Protein AF-A0A452J123-F1 (afdb_monomer)

InterPro domains:
  IPR011990 Tetratricopeptide-like helical domain superfamily [G3DSA:1.25.40.10] (4-171)
  IPR011990 Tetratricopeptide-like helical domain superfamily [SSF48452] (8-162)
  IPR019458 Telomerase activating protein Est1-like, N-terminal [PF10374] (55-161)
  IPR045153 Est1/Ebs1-like [PTHR15696] (7-161)

Secondary structure (DSSP, 8-state):
-HHHHHHHHHHHHHHHHHHH-TTS-HHHHHHHHHHHHHHHHHHHHH-HHHHHHTTHHHHIIIIIIIHHHHHHHHHHH-TT-TTHHHHHHHHHHHHHHHHHHHHHHHHHHHHHTT---TT---GGGT-----------------HHHHHHHHHHHHHHHHHHHHHHHHHHTTS-------S--------

pLDDT: mean 70.29, std 19.29, range [23.3, 90.5]

Mean predicted aligned error: 13.17 Å

Solvent-accessible surface area (backbone atoms only — not comparable to full-atom values): 11176 Å² total; per-residue (Å²): 111,69,71,59,53,54,51,48,52,57,51,43,56,52,37,53,49,53,63,68,42,88,84,58,52,74,66,56,37,49,53,36,39,52,54,43,50,54,53,46,51,50,37,48,65,38,33,38,63,63,24,56,76,66,40,42,70,56,49,46,44,46,70,66,40,49,53,55,51,53,50,33,51,54,47,41,68,36,85,85,42,90,56,23,69,58,38,44,51,52,42,50,54,50,42,52,52,49,44,53,48,44,52,51,50,48,53,48,45,31,62,75,70,66,53,90,53,97,84,62,79,53,68,89,77,66,80,66,79,85,79,89,75,82,79,87,63,90,59,52,85,61,55,71,66,58,54,51,47,55,49,50,53,42,51,52,52,46,48,57,42,50,55,50,51,49,62,65,56,67,73,77,69,89,81,82,84,92,82,83,79,93,74,89,71,84,82,124

Foldseek 3Di:
DVVVVVVLVVLLVVLLVVLVDPPDDPVRNVVSLVVNLVSLLCCCLQEVPVSVVVVSLVCNCVRNAVVLLVVLVVLLPPPPRPCNVVSLVVSLVSLVVLLVSLVVSLVSLCVSQVPDDVPDPDPVNVPDDDDDDDPPDPRDRDDPVSSVVSNVSSVVVNVVSVVVNCVSVVVPDPDDDDDDDDDPDPDD

Sequence (188 aa):
NIFVLSSSCRQAEVLKADMTDSKLGPAEVWTSRQALQDLYQKMLVTDLEYALDKKVEQDLWNHAFKNQITTLQGQAKNRANPNRSEVQANLSLFLEAASGFYTQLLQELCTVFNVDLPCRVKSSQLGIISNKQMHTSAIVKPQSSSCSYICQHCLVHLGDIGECLEQGQMRLIHGGSPSHSYKFEVVL

Organism: NCBI:txid38772

Nearest PDB structures (foldseek):
  1ya0-assembly2_B  TM=9.823E-01  e=2.552E-14  Homo sapiens
  1ya0-assembly1_A  TM=9.694E-01  e=3.078E-13  Homo sapiens
  4um2-assembly1_A  TM=7.662E-01  e=1.150E-06  Homo sapiens

Radius of gyration: 19.13 Å; Cα contacts (8 Å, |Δi|>4): 121; chains: 1; bounding box: 61×33×45 Å

Structure (mmCIF, N/CA/C/O backbone):
data_AF-A0A452J123-F1
#
_entry.id   AF-A0A452J123-F1
#
loop_
_atom_site.group_PDB
_atom_site.id
_atom_site.type_symbol
_atom_site.label_atom_id
_atom_site.label_alt_id
_atom_site.label_comp_id
_atom_site.label_asym_id
_atom_site.label_entity_id
_atom_site.label_seq_id
_atom_site.pdbx_PDB_ins_code
_atom_site.Cartn_x
_atom_site.Cartn_y
_atom_site.Cartn_z
_atom_site.occupancy
_atom_site.B_iso_or_equiv
_atom_site.auth_seq_id
_atom_site.auth_comp_id
_atom_site.auth_asym_id
_atom_site.auth_atom_id
_atom_site.pdbx_PDB_model_num
ATOM 1 N N . ASN A 1 1 ? -23.275 3.914 8.429 1.00 55.16 1 ASN A N 1
ATOM 2 C CA . ASN A 1 1 ? -21.897 3.731 7.923 1.00 55.16 1 ASN A CA 1
ATOM 3 C C . ASN A 1 1 ? -21.732 2.522 6.995 1.00 55.16 1 ASN A C 1
ATOM 5 O O . ASN A 1 1 ? -21.090 2.671 5.968 1.00 55.16 1 ASN A O 1
ATOM 9 N N . ILE A 1 2 ? -22.381 1.377 7.254 1.00 55.00 2 ILE A N 1
ATOM 10 C CA . ILE A 1 2 ? -22.297 0.157 6.411 1.00 55.00 2 ILE A CA 1
ATOM 11 C C . ILE A 1 2 ? -22.616 0.389 4.917 1.00 55.00 2 ILE A C 1
ATOM 13 O O . ILE A 1 2 ? -21.903 -0.116 4.057 1.00 55.00 2 ILE A O 1
ATOM 17 N N . PHE A 1 3 ? -23.632 1.195 4.579 1.00 58.28 3 PHE A N 1
ATOM 18 C CA . PHE A 1 3 ? -23.964 1.508 3.175 1.00 58.28 3 PHE A CA 1
ATOM 19 C C . PHE A 1 3 ? -22.857 2.278 2.434 1.00 58.28 3 PHE A C 1
ATOM 21 O O . PHE A 1 3 ? -22.646 2.060 1.240 1.00 58.28 3 PHE A O 1
ATOM 28 N N . VAL A 1 4 ? -22.127 3.152 3.136 1.00 64.12 4 VAL A N 1
ATOM 29 C CA . VAL A 1 4 ? -20.998 3.903 2.563 1.00 64.12 4 VAL A CA 1
ATOM 30 C C . VAL A 1 4 ? -19.816 2.961 2.337 1.00 64.12 4 VAL A C 1
ATOM 32 O O . VAL A 1 4 ? -19.265 2.943 1.245 1.00 64.12 4 VAL A O 1
ATOM 35 N N . LEU A 1 5 ? -19.500 2.105 3.313 1.00 64.19 5 LEU A N 1
ATOM 36 C CA . LEU A 1 5 ? -18.415 1.121 3.210 1.00 64.19 5 LEU A CA 1
ATOM 37 C C . LEU A 1 5 ? -18.674 0.057 2.133 1.00 64.19 5 LEU A C 1
ATOM 39 O O . LEU A 1 5 ? -17.765 -0.299 1.390 1.00 64.19 5 LEU A O 1
ATOM 43 N N . SER A 1 6 ? -19.918 -0.409 1.993 1.00 66.25 6 SER A N 1
ATOM 44 C CA . SER A 1 6 ? -20.314 -1.335 0.924 1.00 66.25 6 SER A CA 1
ATOM 45 C C . SER A 1 6 ? -20.178 -0.697 -0.465 1.00 66.25 6 SER A C 1
ATOM 47 O O . SER A 1 6 ? -19.690 -1.337 -1.400 1.00 66.25 6 SER A O 1
ATOM 49 N N . SER A 1 7 ? -20.529 0.587 -0.590 1.00 70.81 7 SER A N 1
ATOM 50 C CA . SER A 1 7 ? -20.327 1.352 -1.825 1.00 70.81 7 SER A CA 1
ATOM 51 C C . SER A 1 7 ? -18.837 1.546 -2.131 1.00 70.81 7 SER A C 1
ATOM 53 O O . SER A 1 7 ? -18.434 1.384 -3.281 1.00 70.81 7 SER A O 1
ATOM 55 N N . SER A 1 8 ? -18.013 1.808 -1.110 1.00 69.88 8 SER A N 1
ATOM 56 C CA . SER A 1 8 ? -16.553 1.892 -1.234 1.00 69.88 8 SER A CA 1
ATOM 57 C C . SER A 1 8 ? -15.926 0.566 -1.669 1.00 69.88 8 SER A C 1
ATOM 59 O O . SER A 1 8 ? -15.121 0.566 -2.589 1.00 69.88 8 SER A O 1
ATOM 61 N N . CYS A 1 9 ? -16.331 -0.580 -1.106 1.00 66.88 9 CYS A N 1
ATOM 62 C CA . CYS A 1 9 ? -15.861 -1.886 -1.590 1.00 66.88 9 CYS A CA 1
ATOM 63 C C . CYS A 1 9 ? -16.157 -2.068 -3.081 1.00 66.88 9 CYS A C 1
ATOM 65 O O . CYS A 1 9 ? -15.289 -2.475 -3.843 1.00 66.88 9 CYS A O 1
ATOM 67 N N . ARG A 1 10 ? -17.373 -1.722 -3.517 1.00 73.56 10 ARG A N 1
ATOM 68 C CA . ARG A 1 10 ? -17.764 -1.853 -4.923 1.00 73.56 10 ARG A CA 1
ATOM 69 C C . ARG A 1 10 ? -16.976 -0.911 -5.840 1.00 73.56 10 ARG A C 1
ATOM 71 O O . ARG A 1 10 ? -16.651 -1.304 -6.953 1.00 73.56 10 ARG A O 1
ATOM 78 N N . GLN A 1 11 ? -16.648 0.298 -5.383 1.00 74.38 11 GLN A N 1
ATOM 79 C CA . GLN A 1 11 ? -15.758 1.210 -6.112 1.00 74.38 11 GLN A CA 1
ATOM 80 C C . GLN A 1 11 ? -14.321 0.675 -6.184 1.00 74.38 11 GLN A C 1
ATOM 82 O O . GLN A 1 11 ? -13.703 0.761 -7.240 1.00 74.38 11 GLN A O 1
ATOM 87 N N . ALA A 1 12 ? -13.812 0.073 -5.105 1.00 72.50 12 ALA A N 1
ATOM 88 C CA . ALA A 1 12 ? -12.484 -0.534 -5.090 1.00 72.50 12 ALA A CA 1
ATOM 89 C C . ALA A 1 12 ? -12.363 -1.671 -6.116 1.00 72.50 12 ALA A C 1
ATOM 91 O O . ALA A 1 12 ? -11.370 -1.741 -6.832 1.00 72.50 12 ALA A O 1
ATOM 92 N N . GLU A 1 13 ? -13.390 -2.516 -6.244 1.00 76.38 13 GLU A N 1
ATOM 93 C CA . GLU A 1 13 ? -13.411 -3.599 -7.238 1.00 76.38 13 GLU A CA 1
ATOM 94 C C . GLU A 1 13 ? -13.374 -3.075 -8.682 1.00 76.38 13 GLU A C 1
ATOM 96 O O . GLU A 1 13 ? -12.674 -3.639 -9.521 1.00 76.38 13 GLU A O 1
ATOM 101 N N . VAL A 1 14 ? -14.068 -1.967 -8.969 1.00 78.88 14 VAL A N 1
ATOM 102 C CA . VAL A 1 14 ? -14.010 -1.309 -10.287 1.00 78.88 14 VAL A CA 1
ATOM 103 C C . VAL A 1 14 ? -12.603 -0.773 -10.557 1.00 78.88 14 VAL A C 1
ATOM 105 O O . VAL A 1 14 ? -12.016 -1.092 -11.585 1.00 78.88 14 VAL A O 1
ATOM 108 N N . LEU A 1 15 ? -12.015 -0.054 -9.597 1.00 73.31 15 LEU A N 1
ATOM 109 C CA . LEU A 1 15 ? -10.666 0.508 -9.734 1.00 73.31 15 LEU A CA 1
ATOM 110 C C . LEU A 1 15 ? -9.585 -0.575 -9.893 1.00 73.31 15 LEU A C 1
ATOM 112 O O . LEU A 1 15 ? -8.605 -0.374 -10.612 1.00 73.31 15 LEU A O 1
ATOM 116 N N . LYS A 1 16 ? -9.745 -1.737 -9.246 1.00 76.00 16 LYS A N 1
ATOM 117 C CA . LYS A 1 16 ? -8.868 -2.898 -9.466 1.00 76.00 16 LYS A CA 1
ATOM 118 C C . LYS A 1 16 ? -8.970 -3.422 -10.895 1.00 76.00 16 LYS A C 1
ATOM 120 O O . LYS A 1 16 ? -7.936 -3.728 -11.486 1.00 76.00 16 LYS A O 1
ATOM 125 N N . ALA A 1 17 ? -10.190 -3.545 -11.421 1.00 73.38 17 ALA A N 1
ATOM 126 C CA . ALA A 1 17 ? -10.421 -4.023 -12.779 1.00 73.38 17 ALA A CA 1
ATOM 127 C C . ALA A 1 17 ? -9.784 -3.075 -13.806 1.00 73.38 17 ALA A C 1
ATOM 129 O O . ALA A 1 17 ? -9.053 -3.540 -14.681 1.00 73.38 17 ALA A O 1
ATOM 130 N N . ASP A 1 18 ? -9.946 -1.764 -13.616 1.00 73.88 18 ASP A N 1
ATOM 131 C CA . ASP A 1 18 ? -9.338 -0.727 -14.455 1.00 73.88 18 ASP A CA 1
ATOM 132 C C . ASP A 1 18 ? -7.802 -0.846 -14.483 1.00 73.88 18 ASP A C 1
ATOM 134 O O . ASP A 1 18 ? -7.189 -0.804 -15.544 1.00 73.88 18 ASP A O 1
ATOM 138 N N . MET A 1 19 ? -7.148 -1.120 -13.348 1.00 67.31 19 MET A N 1
ATOM 139 C CA . MET A 1 19 ? -5.686 -1.319 -13.311 1.00 67.31 19 MET A CA 1
ATOM 140 C C . 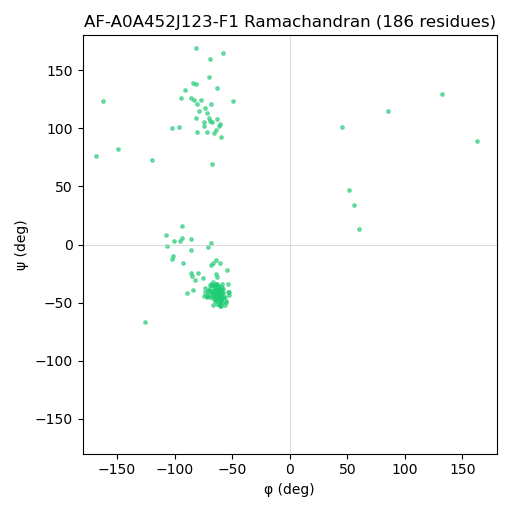MET A 1 19 ? -5.184 -2.571 -14.041 1.00 67.31 19 MET A C 1
ATOM 142 O O . MET A 1 19 ? -3.979 -2.689 -14.279 1.00 67.31 19 MET A O 1
ATOM 146 N N . THR A 1 20 ? -6.070 -3.515 -14.349 1.00 66.06 20 THR A N 1
ATOM 147 C CA . THR A 1 20 ? -5.754 -4.713 -15.142 1.00 66.06 20 THR A CA 1
ATOM 148 C C . THR A 1 20 ? -6.214 -4.602 -16.593 1.00 66.06 20 THR A C 1
ATOM 150 O O . THR A 1 20 ? -5.835 -5.439 -17.416 1.00 66.06 20 THR A O 1
ATOM 153 N N . ASP A 1 21 ? -7.000 -3.576 -16.924 1.00 69.88 21 ASP A N 1
ATOM 154 C CA . ASP A 1 21 ? -7.507 -3.373 -18.271 1.00 69.88 21 ASP A CA 1
ATOM 155 C C . ASP A 1 21 ? -6.383 -2.870 -19.184 1.00 69.88 21 ASP A C 1
ATOM 157 O O . ASP A 1 21 ? -5.799 -1.803 -19.001 1.00 69.88 21 ASP A O 1
ATOM 161 N N . SER A 1 22 ? -6.059 -3.676 -20.194 1.00 60.38 22 SER A N 1
ATOM 162 C CA . SER A 1 22 ? -4.947 -3.404 -21.108 1.00 60.38 22 SER A CA 1
ATOM 163 C C . SER A 1 22 ? -5.212 -2.230 -22.063 1.00 60.38 22 SER A C 1
ATOM 165 O O . SER A 1 22 ? -4.345 -1.922 -22.880 1.00 60.38 22 SER A O 1
ATOM 167 N N . LYS A 1 23 ? -6.400 -1.603 -22.014 1.00 65.12 23 LYS A N 1
ATOM 168 C CA . LYS A 1 23 ? -6.765 -0.452 -22.853 1.00 65.12 23 LYS A CA 1
ATOM 169 C C . LYS A 1 23 ? -6.465 0.891 -22.190 1.00 65.12 23 LYS A C 1
ATOM 171 O O . LYS A 1 23 ? -6.462 1.891 -22.904 1.00 65.12 23 LYS A O 1
ATOM 176 N N . LEU A 1 24 ? -6.227 0.929 -20.877 1.00 64.81 24 LEU A N 1
ATOM 177 C CA . LEU A 1 24 ? -5.933 2.171 -20.163 1.00 64.81 24 LEU A CA 1
ATOM 178 C C . LEU A 1 24 ? -4.463 2.569 -20.304 1.00 64.81 24 LEU A C 1
ATOM 180 O O . LEU A 1 24 ? -3.550 1.744 -20.212 1.00 64.81 24 LEU A O 1
ATOM 184 N N . GLY A 1 25 ? -4.229 3.863 -20.519 1.00 72.81 25 GLY A N 1
ATOM 185 C CA . GLY A 1 25 ? -2.885 4.417 -20.600 1.00 72.81 25 GLY A CA 1
ATOM 186 C C . GLY A 1 25 ? -2.164 4.403 -19.241 1.00 72.81 25 GLY A C 1
ATOM 187 O O . GLY A 1 25 ? -2.810 4.397 -18.190 1.00 72.81 25 GLY A O 1
ATOM 188 N N . PRO A 1 26 ? -0.819 4.486 -19.215 1.00 70.81 26 PRO A N 1
ATOM 189 C CA . PRO A 1 26 ? -0.037 4.497 -17.971 1.00 70.81 26 PRO A CA 1
ATOM 190 C C . PRO A 1 26 ? -0.472 5.574 -16.962 1.00 70.81 26 PRO A C 1
ATOM 192 O O . PRO A 1 26 ? -0.440 5.343 -15.754 1.00 70.81 26 PRO A O 1
ATOM 195 N N . ALA A 1 27 ? -0.915 6.737 -17.453 1.00 73.44 27 ALA A N 1
ATOM 196 C CA . ALA A 1 27 ? -1.418 7.828 -16.622 1.00 73.44 27 ALA A CA 1
ATOM 197 C C . ALA A 1 27 ? -2.774 7.501 -15.971 1.00 73.44 27 ALA A C 1
ATOM 199 O O . ALA A 1 27 ? -2.974 7.786 -14.795 1.00 73.44 27 ALA A O 1
ATOM 200 N N . GLU A 1 28 ? -3.685 6.853 -16.698 1.00 77.31 28 GLU A N 1
ATOM 201 C CA . GLU A 1 28 ? -5.007 6.465 -16.184 1.00 77.31 28 GLU A CA 1
ATOM 202 C C . GLU A 1 28 ? -4.889 5.347 -15.142 1.00 77.31 28 GLU A C 1
ATOM 204 O O . GLU A 1 28 ? -5.557 5.377 -14.105 1.00 77.31 28 GLU A O 1
ATOM 209 N N . VAL A 1 29 ? -3.967 4.404 -15.364 1.00 78.44 29 VAL A N 1
ATOM 210 C CA . VAL A 1 29 ? -3.618 3.362 -14.388 1.00 78.44 29 VAL A CA 1
ATOM 211 C C . VAL A 1 29 ? -3.022 3.980 -13.119 1.00 78.44 29 VAL A C 1
ATOM 213 O O . VAL A 1 29 ? -3.341 3.537 -12.014 1.00 78.44 29 VAL A O 1
ATOM 216 N N . TRP A 1 30 ? -2.186 5.016 -13.250 1.00 78.06 30 TRP A N 1
ATOM 217 C CA . TRP A 1 30 ? -1.641 5.757 -12.108 1.00 78.06 30 TRP A CA 1
ATOM 218 C C . TRP A 1 30 ? -2.730 6.495 -11.321 1.00 78.06 30 TRP A C 1
ATOM 220 O O . TRP A 1 30 ? -2.801 6.366 -10.100 1.00 78.06 30 TRP A O 1
ATOM 230 N N . THR A 1 31 ? -3.627 7.213 -12.001 1.00 82.06 31 THR A N 1
ATOM 231 C CA . THR A 1 31 ? -4.747 7.909 -11.351 1.00 82.06 31 THR A CA 1
ATOM 232 C C . THR A 1 31 ? -5.682 6.934 -10.641 1.00 82.06 31 THR A C 1
ATOM 234 O O . THR A 1 31 ? -6.049 7.163 -9.489 1.00 82.06 31 THR A O 1
ATOM 237 N N . SER A 1 32 ? -6.016 5.812 -11.283 1.00 80.81 32 SER A N 1
ATOM 238 C CA . SER A 1 32 ? -6.848 4.765 -10.680 1.00 80.81 32 SER A CA 1
ATOM 239 C C . SER A 1 32 ? -6.176 4.166 -9.445 1.00 80.81 32 SER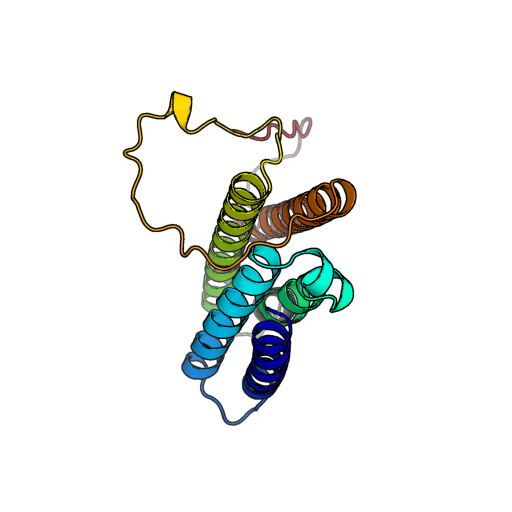 A C 1
ATOM 241 O O . SER A 1 32 ? -6.834 3.896 -8.440 1.00 80.81 32 SER A O 1
ATOM 243 N N . ARG A 1 33 ? -4.846 3.999 -9.485 1.00 83.94 33 ARG A N 1
ATOM 244 C CA . ARG A 1 33 ? -4.042 3.534 -8.347 1.00 83.94 33 ARG A CA 1
ATOM 245 C C . ARG A 1 33 ? -4.095 4.492 -7.173 1.00 83.94 33 ARG A C 1
ATOM 247 O O . ARG A 1 33 ? -4.318 4.032 -6.056 1.00 83.94 33 ARG A O 1
ATOM 254 N N . GLN A 1 34 ? -3.945 5.788 -7.424 1.00 84.25 34 GLN A N 1
ATOM 255 C CA . GLN A 1 34 ? -4.053 6.796 -6.375 1.00 84.25 34 GLN A CA 1
ATOM 256 C C . GLN A 1 34 ? -5.452 6.783 -5.744 1.00 84.25 34 GLN A C 1
ATOM 258 O O . GLN A 1 34 ? -5.579 6.715 -4.525 1.00 84.25 34 GLN A O 1
ATOM 263 N N . ALA A 1 35 ? -6.501 6.721 -6.569 1.00 85.50 35 ALA A N 1
ATOM 264 C CA . ALA A 1 35 ? -7.877 6.638 -6.085 1.00 85.50 35 ALA A CA 1
ATOM 265 C C . ALA A 1 35 ? -8.132 5.377 -5.236 1.00 85.50 35 ALA A C 1
ATOM 267 O O . ALA A 1 35 ? -8.839 5.445 -4.230 1.00 85.50 35 ALA A O 1
ATOM 268 N N . LEU A 1 36 ? -7.541 4.232 -5.605 1.00 86.62 36 LEU A N 1
ATOM 269 C CA . LEU A 1 36 ? -7.644 2.998 -4.821 1.00 86.62 36 LEU A CA 1
ATOM 270 C C . LEU A 1 36 ? -6.933 3.126 -3.465 1.00 86.62 36 LEU A C 1
ATOM 272 O O . LEU A 1 36 ? -7.482 2.690 -2.453 1.00 86.62 36 LEU A O 1
ATOM 276 N N . GLN A 1 37 ? -5.740 3.728 -3.440 1.00 87.88 37 GLN A N 1
ATOM 277 C CA . GLN A 1 37 ? -4.993 3.985 -2.204 1.00 87.88 37 GLN A CA 1
ATOM 278 C C . GLN A 1 37 ? -5.802 4.864 -1.244 1.00 87.88 37 GLN A C 1
ATOM 280 O O . GLN A 1 37 ? -6.007 4.470 -0.095 1.00 87.88 37 GLN A O 1
ATOM 285 N N . ASP A 1 38 ? -6.336 5.986 -1.732 1.00 87.12 38 ASP A N 1
ATOM 286 C CA . ASP A 1 38 ? -7.130 6.925 -0.932 1.00 87.12 38 ASP A CA 1
ATOM 287 C C . ASP A 1 38 ? -8.402 6.260 -0.377 1.00 87.12 38 ASP A C 1
ATOM 289 O O . ASP A 1 38 ? -8.780 6.447 0.785 1.00 87.12 38 ASP A O 1
ATOM 293 N N . LEU A 1 39 ? -9.068 5.441 -1.199 1.00 87.31 39 LEU A N 1
ATOM 294 C CA . LEU A 1 39 ? -10.281 4.727 -0.813 1.00 87.31 39 LEU A CA 1
ATOM 295 C C . LEU A 1 39 ? -10.009 3.694 0.287 1.00 87.31 39 LEU A C 1
ATOM 297 O O . LEU A 1 39 ? -10.759 3.621 1.264 1.00 87.31 39 LEU A O 1
ATOM 301 N N . TYR A 1 40 ? -8.930 2.924 0.155 1.00 88.25 40 TYR A N 1
ATOM 302 C CA . TYR A 1 40 ? -8.529 1.927 1.145 1.00 88.25 40 TYR A CA 1
ATOM 303 C C . TYR A 1 40 ? -8.004 2.536 2.436 1.00 88.25 40 TYR A C 1
ATOM 305 O O . TYR A 1 40 ? -8.394 2.078 3.511 1.00 88.25 40 TYR A O 1
ATOM 313 N N . GLN A 1 41 ? -7.219 3.609 2.357 1.00 87.56 41 GLN A N 1
ATOM 314 C CA . GLN A 1 41 ? -6.833 4.397 3.526 1.00 87.56 41 GLN A CA 1
ATOM 315 C C . GLN A 1 41 ? -8.073 4.875 4.282 1.00 87.56 41 GLN A C 1
ATOM 317 O O . GLN A 1 41 ? -8.209 4.630 5.482 1.00 87.56 41 GLN A O 1
ATOM 322 N N . LYS A 1 42 ? -9.039 5.470 3.574 1.00 86.56 42 LYS A N 1
ATOM 323 C CA . LYS A 1 42 ? -10.284 5.936 4.187 1.00 86.56 42 LYS A CA 1
ATOM 324 C C . LYS A 1 42 ? -11.050 4.806 4.872 1.00 86.56 42 LYS A C 1
ATOM 326 O O . LYS A 1 42 ? -11.583 5.017 5.960 1.00 86.56 42 LYS A O 1
ATOM 331 N N . MET A 1 43 ? -11.112 3.619 4.271 1.00 86.00 43 MET A N 1
ATOM 332 C CA . MET A 1 43 ? -11.762 2.459 4.889 1.00 86.00 43 MET A CA 1
ATOM 333 C C . MET A 1 43 ? -11.052 2.018 6.174 1.00 86.00 43 MET A C 1
ATOM 335 O O . MET A 1 43 ? -11.718 1.869 7.196 1.00 86.00 43 MET A O 1
ATOM 339 N N . LEU A 1 44 ? -9.722 1.887 6.145 1.00 86.75 44 LEU A N 1
ATOM 340 C CA . LEU A 1 44 ? -8.913 1.474 7.300 1.00 86.75 44 LEU A CA 1
ATOM 341 C C . LEU A 1 44 ? -9.017 2.459 8.474 1.00 86.75 44 LEU A C 1
ATOM 343 O O . LEU A 1 44 ? -9.027 2.042 9.628 1.00 86.75 44 LEU A O 1
ATOM 347 N N . VAL A 1 45 ? -9.130 3.757 8.184 1.00 85.19 45 VAL A N 1
ATOM 348 C CA . VAL A 1 45 ? -9.215 4.818 9.200 1.00 85.19 45 VAL A CA 1
ATOM 349 C C . VAL A 1 45 ? -10.650 5.031 9.711 1.00 85.19 45 VAL A C 1
ATOM 351 O O . VAL A 1 45 ? -10.843 5.454 10.849 1.00 85.19 45 VAL A O 1
ATOM 354 N N . THR A 1 46 ? -11.677 4.727 8.908 1.00 83.31 46 THR A N 1
ATOM 355 C CA . THR A 1 46 ? -13.086 4.943 9.300 1.00 83.31 46 THR A CA 1
ATOM 356 C C . THR A 1 46 ? -13.691 3.741 10.032 1.00 83.31 46 THR A C 1
ATOM 358 O O . THR A 1 46 ? -14.435 3.926 10.999 1.00 83.31 46 THR A O 1
ATOM 361 N N . ASP A 1 47 ? -13.413 2.521 9.562 1.00 84.81 47 ASP A N 1
ATOM 362 C CA . ASP A 1 47 ? -13.960 1.275 10.113 1.00 84.81 47 ASP A CA 1
ATOM 363 C C . ASP A 1 47 ? -12.95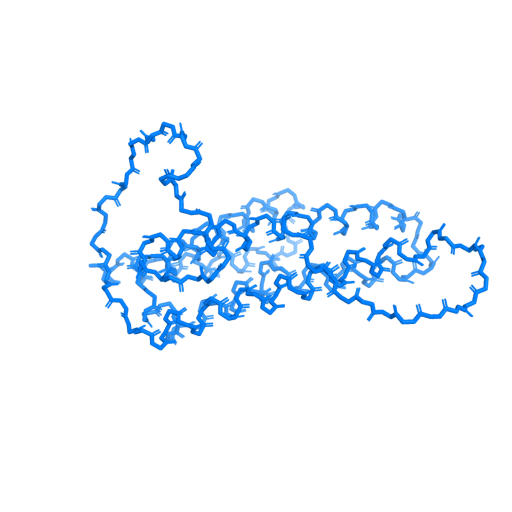7 0.128 9.927 1.00 84.81 47 ASP A C 1
ATOM 365 O O . ASP A 1 47 ? -13.017 -0.652 8.971 1.00 84.81 47 ASP A O 1
ATOM 369 N N . LEU A 1 48 ? -11.992 0.068 10.847 1.00 85.44 48 LEU A N 1
ATOM 370 C CA . LEU A 1 48 ? -10.882 -0.878 10.783 1.00 85.44 48 LEU A CA 1
ATOM 371 C C . LEU A 1 48 ? -11.354 -2.336 10.856 1.00 85.44 48 L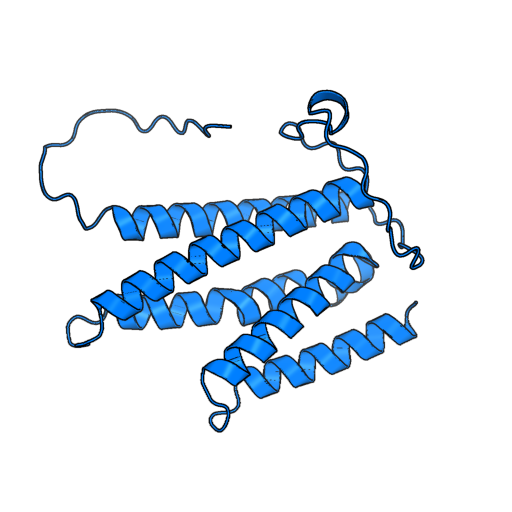EU A C 1
ATOM 373 O O . LEU A 1 48 ? -10.838 -3.170 10.124 1.00 85.44 48 LEU A O 1
ATOM 377 N N . GLU A 1 49 ? -12.349 -2.647 11.688 1.00 86.38 49 GLU A N 1
ATOM 378 C CA . GLU A 1 49 ? -12.868 -4.015 11.831 1.00 86.38 49 GLU A CA 1
ATOM 379 C C . GLU A 1 49 ? -13.465 -4.518 10.512 1.00 86.38 49 GLU A C 1
ATOM 381 O O . GLU A 1 49 ? -13.152 -5.618 10.055 1.00 86.38 49 GLU A O 1
ATOM 386 N N . TYR A 1 50 ? -14.270 -3.681 9.850 1.00 84.88 50 TYR A N 1
ATOM 387 C CA . TYR A 1 50 ? -14.819 -4.010 8.539 1.00 84.88 50 TYR A CA 1
ATOM 388 C C . TYR A 1 50 ? -13.729 -4.107 7.463 1.00 84.88 50 TYR A C 1
ATOM 390 O O . TYR A 1 50 ? -13.777 -4.992 6.607 1.00 84.88 50 TYR A O 1
ATOM 398 N N . ALA A 1 51 ? -12.743 -3.206 7.489 1.00 87.69 51 ALA A N 1
ATOM 399 C CA . ALA A 1 51 ? -11.644 -3.214 6.531 1.00 87.69 51 ALA A CA 1
ATOM 400 C C . ALA A 1 51 ? -10.799 -4.497 6.640 1.00 87.69 51 ALA A C 1
ATOM 402 O O . ALA A 1 51 ? -10.501 -5.112 5.616 1.00 87.69 51 ALA A O 1
ATOM 403 N N . LEU A 1 52 ? -10.486 -4.933 7.864 1.00 87.56 52 LEU A N 1
ATOM 404 C CA . LEU A 1 52 ? -9.747 -6.170 8.122 1.00 87.56 52 LEU A CA 1
ATOM 405 C C . LEU A 1 52 ? -10.561 -7.422 7.755 1.00 87.56 52 LEU A C 1
ATOM 407 O O . LEU A 1 52 ? -10.020 -8.333 7.132 1.00 87.56 52 LEU A O 1
ATOM 411 N N . ASP A 1 53 ? -11.868 -7.462 8.049 1.00 89.81 53 ASP A N 1
ATOM 412 C CA . ASP A 1 53 ? -12.754 -8.563 7.617 1.00 89.81 53 ASP A CA 1
ATOM 413 C C . ASP A 1 53 ? -12.758 -8.723 6.088 1.00 89.81 53 ASP A C 1
ATOM 415 O O . ASP A 1 53 ? -12.749 -9.834 5.550 1.00 89.81 53 ASP A O 1
ATOM 419 N N . LYS A 1 54 ? -12.716 -7.596 5.370 1.00 87.75 54 LYS A N 1
ATOM 420 C CA . LYS A 1 54 ? -12.651 -7.556 3.905 1.00 87.75 54 LYS A CA 1
ATOM 421 C C . LYS A 1 54 ? -11.239 -7.655 3.336 1.00 87.75 54 LYS A C 1
ATOM 423 O O . LYS A 1 54 ? -11.107 -7.587 2.118 1.00 87.75 54 LYS A O 1
ATOM 428 N N . LYS A 1 55 ? -10.215 -7.860 4.173 1.00 90.50 55 LYS A N 1
ATOM 429 C CA . LYS A 1 55 ? -8.805 -7.980 3.764 1.00 90.50 55 LYS A CA 1
ATOM 430 C C . LYS A 1 55 ? -8.301 -6.776 2.960 1.00 90.50 55 LYS A C 1
ATOM 432 O O . LYS A 1 55 ? -7.481 -6.911 2.050 1.00 90.50 55 LYS A O 1
ATOM 437 N N . VAL A 1 56 ? -8.806 -5.585 3.281 1.00 89.62 56 VAL A N 1
ATOM 438 C CA . VAL A 1 56 ? -8.461 -4.335 2.589 1.00 89.62 56 VAL A CA 1
ATOM 439 C C . VAL A 1 56 ? -6.961 -4.052 2.666 1.00 89.62 56 VAL A C 1
ATOM 441 O O . VAL A 1 56 ? -6.375 -3.576 1.700 1.00 89.62 56 VAL A O 1
ATOM 444 N N . GLU A 1 57 ? -6.318 -4.372 3.786 1.00 89.38 57 GLU A N 1
ATOM 445 C CA . GLU A 1 57 ? -4.880 -4.200 3.993 1.00 89.38 57 GLU A CA 1
ATOM 446 C C . GLU A 1 57 ? -4.040 -5.080 3.058 1.00 89.38 57 GLU A C 1
ATOM 448 O O . GLU A 1 57 ? -3.017 -4.632 2.532 1.00 89.38 57 GLU A O 1
ATOM 453 N N . GLN A 1 58 ? -4.495 -6.312 2.810 1.00 89.06 58 GLN A N 1
ATOM 454 C CA . GLN A 1 58 ? -3.848 -7.241 1.884 1.00 89.06 58 GLN A CA 1
ATOM 455 C C . GLN A 1 58 ? -4.051 -6.793 0.443 1.00 89.06 58 GLN A C 1
ATOM 457 O O . GLN A 1 58 ? -3.103 -6.805 -0.345 1.00 89.06 58 GLN A O 1
ATOM 462 N N . ASP A 1 59 ? -5.268 -6.383 0.093 1.00 88.19 59 ASP A N 1
ATOM 463 C CA . ASP A 1 59 ? -5.582 -5.913 -1.252 1.00 88.19 59 ASP A CA 1
ATOM 464 C C . ASP A 1 59 ? -4.829 -4.628 -1.595 1.00 88.19 59 ASP A C 1
ATOM 466 O O . ASP A 1 59 ? -4.289 -4.506 -2.696 1.00 88.19 59 ASP A O 1
ATOM 470 N N . LEU A 1 60 ? -4.732 -3.699 -0.643 1.00 89.56 60 LEU A N 1
ATOM 471 C CA . LEU A 1 60 ? -3.935 -2.484 -0.763 1.00 89.56 60 LEU A CA 1
ATOM 472 C C . LEU A 1 60 ? -2.475 -2.821 -1.070 1.00 89.56 60 LEU A C 1
ATOM 474 O O . LEU A 1 60 ? -1.936 -2.343 -2.068 1.00 89.56 60 LEU A O 1
ATOM 478 N N . TRP A 1 61 ? -1.848 -3.696 -0.280 1.00 90.12 61 TRP A N 1
ATOM 479 C CA . TRP A 1 61 ? -0.468 -4.102 -0.540 1.00 90.12 61 TRP A CA 1
ATOM 480 C C . TRP A 1 61 ? -0.317 -4.773 -1.908 1.00 90.12 61 TRP A C 1
ATOM 482 O O . TRP A 1 61 ? 0.512 -4.356 -2.717 1.00 90.12 61 TRP A O 1
ATOM 492 N N . ASN A 1 62 ? -1.135 -5.785 -2.202 1.00 88.62 62 ASN A N 1
ATOM 493 C CA . ASN A 1 62 ? -0.983 -6.590 -3.409 1.00 88.62 62 ASN A CA 1
ATOM 494 C C . ASN A 1 62 ? -1.261 -5.781 -4.685 1.00 88.62 62 ASN A C 1
ATOM 496 O O . ASN A 1 62 ? -0.432 -5.753 -5.599 1.00 88.62 62 ASN A O 1
ATOM 500 N N . HIS A 1 63 ? -2.407 -5.101 -4.746 1.00 86.06 63 HIS A N 1
ATOM 501 C CA . HIS A 1 63 ? -2.864 -4.424 -5.957 1.00 86.06 63 HIS A CA 1
ATOM 502 C C . HIS A 1 63 ? -2.269 -3.027 -6.116 1.00 86.06 63 HIS A C 1
ATOM 504 O O . HIS A 1 63 ? -1.903 -2.654 -7.237 1.00 86.06 63 HIS A O 1
ATOM 510 N N . ALA A 1 64 ? -2.127 -2.261 -5.029 1.00 87.50 64 ALA A N 1
ATOM 511 C CA . ALA A 1 64 ? -1.637 -0.887 -5.112 1.00 87.50 64 ALA A CA 1
ATOM 512 C C . ALA A 1 64 ? -0.105 -0.786 -5.104 1.00 87.50 64 ALA A C 1
ATOM 514 O O . ALA A 1 64 ? 0.407 0.159 -5.704 1.00 87.50 64 ALA A O 1
ATOM 515 N N . PHE A 1 65 ? 0.626 -1.759 -4.545 1.00 88.19 65 PHE A N 1
ATOM 516 C CA . PHE A 1 65 ? 2.089 -1.683 -4.432 1.00 88.19 65 PHE A CA 1
ATOM 517 C C . PHE A 1 65 ? 2.820 -2.892 -5.030 1.00 88.19 65 PHE A C 1
ATOM 519 O O . PHE A 1 65 ? 3.489 -2.757 -6.057 1.00 88.19 65 PHE A O 1
ATOM 526 N N . LYS A 1 66 ? 2.673 -4.084 -4.444 1.00 88.25 66 LYS A N 1
ATOM 527 C CA . LYS A 1 66 ? 3.466 -5.287 -4.751 1.00 88.25 66 LYS A CA 1
ATOM 528 C C . LYS A 1 66 ? 3.488 -5.652 -6.235 1.00 88.25 66 LYS A C 1
ATOM 530 O O . LYS A 1 66 ? 4.555 -5.971 -6.761 1.00 88.25 66 LYS A O 1
ATOM 535 N N . ASN A 1 67 ? 2.348 -5.595 -6.925 1.00 88.06 67 ASN A N 1
ATOM 536 C CA . ASN A 1 67 ? 2.277 -5.920 -8.354 1.00 88.06 67 ASN A CA 1
ATOM 537 C C . ASN A 1 67 ? 3.128 -4.969 -9.213 1.00 88.06 67 ASN A C 1
ATOM 539 O O . ASN A 1 67 ? 3.831 -5.418 -10.122 1.00 88.06 67 ASN A O 1
ATOM 543 N N . GLN A 1 68 ? 3.116 -3.668 -8.903 1.00 86.50 68 GLN A N 1
ATOM 544 C CA . GLN A 1 68 ? 3.958 -2.692 -9.603 1.00 86.50 68 GLN A CA 1
ATOM 545 C C . GLN A 1 68 ? 5.426 -2.849 -9.236 1.00 86.50 68 GLN A C 1
ATOM 547 O O . GLN A 1 68 ? 6.262 -2.892 -10.133 1.00 86.50 68 GLN A O 1
ATOM 552 N N . ILE A 1 69 ? 5.737 -3.036 -7.949 1.00 88.56 69 ILE A N 1
ATOM 553 C CA . ILE A 1 69 ? 7.109 -3.295 -7.491 1.00 88.56 69 ILE A CA 1
ATOM 554 C C . ILE A 1 69 ? 7.683 -4.511 -8.224 1.00 88.56 69 ILE A C 1
ATOM 556 O O . ILE A 1 69 ? 8.758 -4.421 -8.805 1.00 88.56 69 ILE A O 1
ATOM 560 N N . THR A 1 70 ? 6.945 -5.621 -8.279 1.00 89.00 70 THR A N 1
ATOM 561 C CA . THR A 1 70 ? 7.383 -6.855 -8.951 1.00 89.00 70 THR A CA 1
ATOM 562 C C . THR A 1 70 ? 7.616 -6.631 -10.448 1.00 89.00 70 THR A C 1
ATOM 564 O O . THR A 1 70 ? 8.619 -7.090 -10.998 1.00 89.00 70 THR A O 1
ATOM 567 N N . THR A 1 71 ? 6.721 -5.889 -11.107 1.00 88.25 71 THR A N 1
ATOM 568 C CA . THR A 1 71 ? 6.833 -5.561 -12.537 1.00 88.25 71 THR A CA 1
ATOM 569 C C . THR A 1 71 ? 8.074 -4.712 -12.814 1.00 88.25 71 THR A C 1
ATOM 571 O O . THR A 1 71 ? 8.902 -5.077 -13.652 1.00 88.25 71 THR A O 1
ATOM 574 N N . LEU A 1 72 ? 8.248 -3.622 -12.064 1.00 86.50 72 LEU A N 1
ATOM 575 C CA . LEU A 1 72 ? 9.384 -2.710 -12.188 1.00 86.50 72 LEU A CA 1
ATOM 576 C C . LEU A 1 72 ? 10.706 -3.407 -11.835 1.00 86.50 72 LEU A C 1
ATOM 578 O O . LEU A 1 72 ? 11.686 -3.280 -12.566 1.00 86.50 72 LEU A O 1
ATOM 582 N N . GLN A 1 73 ? 10.737 -4.226 -10.782 1.00 86.75 73 GLN A N 1
ATOM 583 C CA . GLN A 1 73 ? 11.904 -5.036 -10.425 1.00 86.75 73 GLN A CA 1
ATOM 584 C C . GLN A 1 73 ? 12.273 -6.036 -11.528 1.00 86.75 73 GLN A C 1
ATOM 586 O O . GLN A 1 73 ? 13.456 -6.199 -11.836 1.00 86.75 73 GLN A O 1
ATOM 591 N N . GLY A 1 74 ? 11.289 -6.708 -12.134 1.00 86.75 74 GLY A N 1
ATOM 592 C CA . GLY A 1 74 ? 11.517 -7.625 -13.252 1.00 86.75 74 GLY A CA 1
ATOM 593 C C . GLY A 1 74 ? 12.131 -6.910 -14.456 1.00 86.75 74 GLY A C 1
ATOM 594 O O . GLY A 1 74 ? 13.138 -7.358 -15.012 1.00 86.75 74 GLY A O 1
ATOM 595 N N . GLN A 1 75 ? 11.587 -5.744 -14.802 1.00 85.00 75 GLN A N 1
ATOM 596 C CA . GLN A 1 75 ? 12.091 -4.902 -15.885 1.00 85.00 75 GLN A CA 1
ATOM 597 C C . GLN A 1 75 ? 13.483 -4.311 -15.590 1.00 85.00 75 GLN A C 1
ATOM 599 O O . GLN A 1 75 ? 14.298 -4.213 -16.508 1.00 85.00 75 GLN A O 1
ATOM 604 N N . ALA A 1 76 ? 13.786 -3.966 -14.333 1.00 84.00 76 ALA A N 1
ATOM 605 C CA . ALA A 1 76 ? 15.080 -3.427 -13.905 1.00 84.00 76 ALA A CA 1
ATOM 606 C C . ALA A 1 76 ? 16.184 -4.501 -13.814 1.00 84.00 76 ALA A C 1
ATOM 608 O O . ALA A 1 76 ? 17.373 -4.217 -14.007 1.00 84.00 76 ALA A O 1
ATOM 609 N N . LYS A 1 77 ? 15.811 -5.758 -13.535 1.00 83.25 77 LYS A N 1
ATOM 610 C CA . LYS A 1 77 ? 16.728 -6.912 -13.529 1.00 83.25 77 LYS A CA 1
ATOM 611 C C . LYS A 1 77 ? 17.022 -7.435 -14.937 1.00 83.25 77 LYS A C 1
ATOM 613 O O . LYS A 1 77 ? 18.082 -8.032 -15.144 1.00 83.25 77 LYS A O 1
ATOM 618 N N . ASN A 1 78 ? 16.132 -7.198 -15.901 1.00 85.00 78 ASN A N 1
ATOM 619 C CA . ASN A 1 78 ? 16.325 -7.608 -17.287 1.00 85.00 78 ASN A CA 1
ATOM 620 C C . ASN A 1 78 ? 17.449 -6.797 -17.961 1.00 85.00 78 ASN A C 1
ATOM 622 O O . ASN A 1 78 ? 17.277 -5.636 -18.324 1.00 85.00 78 ASN A O 1
ATOM 626 N N . ARG A 1 79 ? 18.611 -7.430 -18.166 1.00 78.44 79 ARG A N 1
ATOM 627 C CA . ARG A 1 79 ? 19.789 -6.792 -18.784 1.00 78.44 79 ARG A CA 1
ATOM 628 C C . ARG A 1 79 ? 19.607 -6.452 -20.265 1.00 78.44 79 ARG A C 1
ATOM 630 O O . ARG A 1 79 ? 20.372 -5.641 -20.770 1.00 78.44 79 ARG A O 1
ATOM 637 N N . ALA A 1 80 ? 18.626 -7.052 -20.939 1.00 83.00 80 ALA A N 1
ATOM 638 C CA . ALA A 1 80 ? 18.307 -6.765 -22.335 1.00 83.00 80 ALA A CA 1
ATOM 639 C C . ALA A 1 80 ? 17.358 -5.563 -22.499 1.00 83.00 80 ALA A C 1
ATOM 641 O O . ALA A 1 80 ? 17.064 -5.173 -23.624 1.00 83.00 80 ALA A O 1
ATOM 642 N N . ASN A 1 81 ? 16.861 -4.985 -21.399 1.00 81.50 81 ASN A N 1
ATOM 643 C CA . ASN A 1 81 ? 15.965 -3.837 -21.447 1.00 81.50 81 ASN A CA 1
ATOM 644 C C . ASN A 1 81 ? 16.761 -2.537 -21.698 1.00 81.50 81 ASN A C 1
ATOM 646 O O . ASN A 1 81 ? 17.537 -2.140 -20.821 1.00 81.50 81 ASN A O 1
ATOM 650 N N . PRO A 1 82 ? 16.569 -1.842 -22.837 1.00 82.25 82 PRO A N 1
ATOM 651 C CA . PRO A 1 82 ? 17.260 -0.582 -23.116 1.00 82.25 82 PRO A CA 1
ATOM 652 C C . PRO A 1 82 ? 16.879 0.532 -22.127 1.00 82.25 82 PRO A C 1
ATOM 654 O O . PRO A 1 82 ? 17.702 1.395 -21.837 1.00 82.25 82 PRO A O 1
ATOM 657 N N . ASN A 1 83 ? 15.686 0.463 -21.523 1.00 87.81 83 ASN A N 1
ATOM 658 C CA . ASN A 1 83 ? 15.176 1.465 -20.579 1.00 87.81 83 ASN A CA 1
ATOM 659 C C . ASN A 1 83 ? 15.482 1.114 -19.115 1.00 87.81 83 ASN A C 1
ATOM 661 O O . ASN A 1 83 ? 14.879 1.658 -18.194 1.00 87.81 83 ASN A O 1
ATOM 665 N N . ARG A 1 84 ? 16.415 0.188 -18.862 1.00 85.12 84 ARG A N 1
ATOM 666 C CA . ARG A 1 84 ? 16.714 -0.321 -17.515 1.00 85.12 84 ARG A CA 1
ATOM 667 C C . ARG A 1 84 ? 17.004 0.782 -16.489 1.00 85.12 84 ARG A C 1
ATOM 669 O O . ARG A 1 84 ? 16.560 0.665 -15.353 1.00 85.12 84 ARG A O 1
ATOM 676 N N . SER A 1 85 ? 17.742 1.824 -16.874 1.00 85.19 85 SER A N 1
ATOM 677 C CA . SER A 1 85 ? 18.072 2.941 -15.974 1.00 85.19 85 SER A CA 1
ATOM 678 C C . SER A 1 85 ? 16.837 3.754 -15.586 1.00 85.19 85 SER A C 1
ATOM 680 O O . SER A 1 85 ? 16.694 4.137 -14.430 1.00 85.19 85 SER A O 1
ATOM 682 N N . GLU A 1 86 ? 15.937 3.995 -16.538 1.00 87.12 86 GLU A N 1
ATOM 683 C CA . GLU A 1 86 ? 14.689 4.722 -16.305 1.00 87.12 86 GLU A CA 1
ATOM 684 C C . GLU A 1 86 ? 13.735 3.900 -15.435 1.00 87.12 86 GLU A C 1
ATOM 686 O O . GLU A 1 86 ? 13.208 4.397 -14.448 1.00 87.12 86 GLU A O 1
ATOM 691 N N . VAL A 1 87 ? 13.588 2.605 -15.730 1.00 86.81 87 VAL A N 1
ATOM 692 C CA . VAL A 1 87 ? 12.793 1.682 -14.908 1.00 86.81 87 VAL A CA 1
ATOM 693 C C . VAL A 1 87 ? 13.336 1.608 -13.481 1.0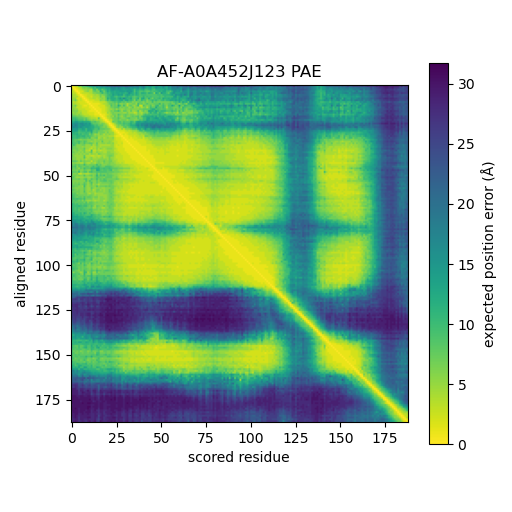0 86.81 87 VAL A C 1
ATOM 695 O O . VAL A 1 87 ? 12.556 1.571 -12.534 1.00 86.81 87 VAL A O 1
ATOM 698 N N . GLN A 1 88 ? 14.660 1.604 -13.308 1.00 85.75 88 GLN A N 1
ATOM 699 C CA . GLN A 1 88 ? 15.281 1.631 -11.986 1.00 85.75 88 GLN A CA 1
ATOM 700 C C . GLN A 1 88 ? 14.958 2.936 -11.241 1.00 85.75 88 GLN A C 1
ATOM 702 O O . GLN A 1 88 ? 14.629 2.878 -10.061 1.00 85.75 88 GLN A O 1
ATOM 707 N N . ALA A 1 89 ? 15.010 4.091 -11.915 1.00 87.06 89 ALA A N 1
ATOM 708 C CA . ALA A 1 89 ? 14.633 5.374 -11.320 1.00 87.06 89 ALA A CA 1
ATOM 709 C C . ALA A 1 89 ? 13.142 5.413 -10.940 1.00 87.06 89 ALA A C 1
ATOM 711 O O . ALA A 1 89 ? 12.798 5.828 -9.835 1.00 87.06 89 ALA A O 1
ATOM 712 N N . ASN A 1 90 ? 12.270 4.897 -11.811 1.00 87.06 90 ASN A N 1
ATOM 713 C CA . ASN A 1 90 ? 10.837 4.777 -11.546 1.00 87.06 90 ASN A CA 1
ATOM 714 C C . ASN A 1 90 ? 10.549 3.831 -10.375 1.00 87.06 90 ASN A C 1
ATOM 716 O O . ASN A 1 90 ? 9.682 4.126 -9.559 1.00 87.06 90 ASN A O 1
ATOM 720 N N . LEU A 1 91 ? 11.287 2.721 -10.256 1.00 87.25 91 LEU A N 1
ATOM 721 C CA . LEU A 1 91 ? 11.196 1.821 -9.106 1.00 87.25 91 LEU A CA 1
ATOM 722 C C . LEU A 1 91 ? 11.557 2.546 -7.808 1.00 87.25 91 LEU A C 1
ATOM 724 O O . LEU A 1 91 ? 10.801 2.447 -6.847 1.00 87.25 91 LEU A O 1
ATOM 728 N N . SER A 1 92 ? 12.669 3.285 -7.780 1.00 86.19 92 SER A N 1
ATOM 729 C CA . SER A 1 92 ? 13.068 4.055 -6.596 1.00 86.19 92 SER A CA 1
ATOM 730 C C . SER A 1 92 ? 12.013 5.093 -6.212 1.00 86.19 92 SER A C 1
ATOM 732 O O . SER A 1 92 ? 11.571 5.103 -5.067 1.00 86.19 92 SER A O 1
ATOM 734 N N . LEU A 1 93 ? 11.528 5.888 -7.174 1.00 87.50 93 LEU A N 1
ATOM 735 C CA . LEU A 1 93 ? 10.473 6.879 -6.932 1.00 87.50 93 LEU A CA 1
ATOM 736 C C . LEU A 1 93 ? 9.183 6.227 -6.411 1.00 87.50 93 LEU A C 1
ATOM 738 O O . LEU A 1 93 ? 8.530 6.753 -5.512 1.00 87.50 93 LEU A O 1
ATOM 742 N N . PHE A 1 94 ? 8.821 5.063 -6.953 1.00 88.00 94 PHE A N 1
ATOM 743 C CA . PHE A 1 94 ? 7.641 4.323 -6.517 1.00 88.00 94 PHE A CA 1
ATOM 744 C C . PHE A 1 94 ? 7.777 3.804 -5.082 1.00 88.00 94 PHE A C 1
ATOM 746 O O . PHE A 1 94 ? 6.821 3.865 -4.312 1.00 88.00 94 PHE A O 1
ATOM 753 N N . LEU A 1 95 ? 8.958 3.305 -4.711 1.00 87.25 95 LEU A N 1
ATOM 754 C CA . LEU A 1 95 ? 9.246 2.838 -3.354 1.00 87.25 95 LEU A CA 1
ATOM 755 C C . LEU A 1 95 ? 9.271 3.996 -2.348 1.00 87.25 95 LEU A C 1
ATOM 757 O O . LEU A 1 95 ? 8.714 3.860 -1.262 1.00 87.25 95 LEU A O 1
ATOM 761 N N . GLU A 1 96 ? 9.838 5.148 -2.715 1.00 85.19 96 GLU A N 1
ATOM 762 C CA . GLU A 1 96 ? 9.780 6.367 -1.896 1.00 85.19 96 GLU A CA 1
ATOM 763 C C . GLU A 1 96 ? 8.330 6.817 -1.668 1.00 85.19 96 GLU A C 1
ATOM 765 O O . GLU A 1 96 ? 7.925 7.061 -0.529 1.00 85.19 96 GLU A O 1
ATOM 770 N N . ALA A 1 97 ? 7.515 6.844 -2.727 1.00 87.00 97 ALA A N 1
ATOM 771 C CA . ALA A 1 97 ? 6.095 7.168 -2.623 1.00 87.00 97 ALA A CA 1
ATOM 772 C C . ALA A 1 97 ? 5.331 6.161 -1.742 1.00 87.00 97 ALA A C 1
ATOM 774 O O . ALA A 1 97 ? 4.517 6.561 -0.908 1.00 87.00 97 ALA A O 1
ATOM 775 N N . ALA A 1 98 ? 5.616 4.861 -1.878 1.00 87.88 98 ALA A N 1
ATOM 776 C CA . ALA A 1 98 ? 5.018 3.816 -1.049 1.00 87.88 98 ALA A CA 1
ATOM 777 C C . ALA A 1 98 ? 5.394 3.969 0.434 1.00 87.88 98 ALA A C 1
ATOM 779 O O . ALA A 1 98 ? 4.526 3.868 1.302 1.00 87.88 98 ALA A O 1
ATOM 780 N N . SER A 1 99 ? 6.663 4.270 0.725 1.00 84.44 99 SER A N 1
ATOM 781 C CA . SER A 1 99 ? 7.136 4.550 2.085 1.00 84.44 99 SER A CA 1
ATOM 782 C C . SER A 1 99 ? 6.415 5.757 2.697 1.00 84.44 99 SER A C 1
ATOM 784 O O . SER A 1 99 ? 5.908 5.685 3.822 1.00 84.44 99 SER A O 1
ATOM 786 N N . GLY A 1 100 ? 6.273 6.844 1.928 1.00 84.81 100 GLY A N 1
ATOM 787 C CA . GLY A 1 100 ? 5.511 8.024 2.340 1.00 84.81 100 GLY A CA 1
ATOM 788 C C . GLY A 1 100 ? 4.045 7.701 2.646 1.00 84.81 100 GLY A C 1
ATOM 789 O O . GLY A 1 100 ? 3.528 8.110 3.686 1.00 84.81 100 GLY A O 1
ATOM 790 N N . PHE A 1 101 ? 3.396 6.904 1.794 1.00 88.88 101 PHE A N 1
ATOM 791 C CA . PHE A 1 101 ? 2.014 6.471 1.996 1.00 88.88 101 PHE A CA 1
ATOM 792 C C . PHE A 1 101 ? 1.835 5.655 3.287 1.00 88.88 101 PHE A C 1
ATOM 794 O O . PHE A 1 101 ? 0.980 5.991 4.107 1.00 88.88 101 PHE A O 1
ATOM 801 N N . TYR A 1 102 ? 2.644 4.612 3.514 1.00 84.88 102 TYR A N 1
ATOM 802 C CA . TYR A 1 102 ? 2.516 3.779 4.718 1.00 84.88 102 TYR A CA 1
ATOM 803 C C . TYR A 1 102 ? 2.873 4.539 6.002 1.00 84.88 102 TYR A C 1
ATOM 805 O O . TYR A 1 102 ? 2.250 4.303 7.038 1.00 84.88 102 TYR A O 1
ATOM 813 N N . THR A 1 103 ? 3.815 5.485 5.938 1.00 81.25 103 THR A N 1
ATOM 814 C CA . THR A 1 103 ? 4.143 6.372 7.065 1.00 81.25 103 THR A CA 1
ATOM 815 C C . THR A 1 103 ? 2.956 7.268 7.420 1.00 81.25 103 THR A C 1
ATOM 817 O O . THR A 1 103 ? 2.558 7.344 8.585 1.00 81.25 103 THR A O 1
ATOM 820 N N . GLN A 1 104 ? 2.337 7.891 6.412 1.00 84.25 104 GLN A N 1
ATOM 821 C CA . GLN A 1 104 ? 1.153 8.730 6.590 1.00 84.25 104 GLN A CA 1
ATOM 822 C C . GLN A 1 104 ? -0.034 7.924 7.139 1.00 84.25 104 GLN A C 1
ATOM 824 O O . GLN A 1 104 ? -0.681 8.355 8.096 1.00 84.25 104 GLN A O 1
ATOM 829 N N . LEU A 1 105 ? -0.289 6.735 6.585 1.00 83.94 105 LEU A N 1
ATOM 830 C CA . LEU A 1 105 ? -1.341 5.828 7.046 1.00 83.94 105 LEU A CA 1
ATOM 831 C C . LEU A 1 105 ? -1.122 5.420 8.508 1.00 83.94 105 LEU A C 1
ATOM 833 O O . LEU A 1 105 ? -2.051 5.483 9.312 1.00 83.94 105 LEU A O 1
ATOM 837 N N . LEU A 1 106 ? 0.106 5.048 8.882 1.00 81.31 106 LEU A N 1
ATOM 838 C CA . LEU A 1 106 ? 0.444 4.673 10.255 1.00 81.31 106 LEU A CA 1
ATOM 839 C C . LEU A 1 106 ? 0.208 5.834 11.231 1.00 81.31 106 LEU A C 1
ATOM 841 O O . LEU A 1 106 ? -0.355 5.627 12.310 1.00 81.31 106 LEU A O 1
ATOM 845 N N . GLN A 1 107 ? 0.590 7.057 10.851 1.00 77.56 107 GLN A N 1
ATOM 846 C CA . GLN A 1 107 ? 0.355 8.253 11.658 1.00 77.56 107 GLN A CA 1
ATOM 847 C C . GLN A 1 107 ? -1.142 8.527 11.844 1.00 77.56 107 GLN A C 1
ATOM 849 O O . GLN A 1 107 ? -1.578 8.859 12.953 1.00 77.56 107 GLN A O 1
ATOM 854 N N . GLU A 1 108 ? -1.933 8.382 10.783 1.00 82.12 108 GLU A N 1
ATOM 855 C CA . GLU A 1 108 ? -3.376 8.598 10.827 1.00 82.12 108 GLU A CA 1
ATOM 856 C C . GLU A 1 108 ? -4.072 7.543 11.692 1.00 82.12 108 GLU A C 1
ATOM 858 O O . GLU A 1 108 ? -4.819 7.908 12.599 1.00 82.12 108 GLU A O 1
ATOM 863 N N . LEU A 1 109 ? -3.741 6.258 11.522 1.00 80.69 109 LEU A N 1
ATOM 864 C CA . LEU A 1 109 ? -4.242 5.158 12.356 1.00 80.69 109 LEU A CA 1
ATOM 865 C C . LEU A 1 109 ? -3.898 5.368 13.838 1.00 80.69 109 LEU A C 1
ATOM 867 O O . LEU A 1 109 ? -4.768 5.247 14.703 1.00 80.69 109 LEU A O 1
ATOM 871 N N . CYS A 1 110 ? -2.653 5.746 14.148 1.00 77.19 110 CYS A N 1
ATOM 872 C CA . CYS A 1 110 ? -2.235 6.011 15.526 1.00 77.19 110 CYS A CA 1
ATOM 873 C C . CYS A 1 110 ? -2.949 7.232 16.127 1.00 77.19 110 CYS A C 1
ATOM 875 O O . CYS A 1 110 ? -3.260 7.240 17.318 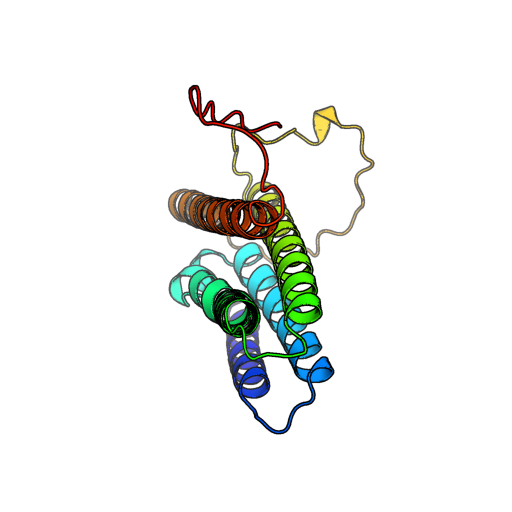1.00 77.19 110 CYS A O 1
ATOM 877 N N . THR A 1 111 ? -3.226 8.259 15.319 1.00 78.12 111 THR A N 1
ATOM 878 C CA . THR A 1 111 ? -3.920 9.479 15.762 1.00 78.12 111 THR A CA 1
ATOM 879 C C . THR A 1 111 ? -5.413 9.238 15.963 1.00 78.12 111 THR A C 1
ATOM 881 O O . THR A 1 111 ? -5.963 9.656 16.979 1.00 78.12 111 THR A O 1
ATOM 884 N N . VAL A 1 112 ? -6.060 8.540 15.031 1.00 78.31 112 VAL A N 1
ATOM 885 C CA . VAL A 1 112 ? -7.503 8.274 15.043 1.00 78.31 112 VAL A CA 1
ATOM 886 C C . VAL A 1 112 ? -7.880 7.238 16.100 1.00 78.31 112 VAL A C 1
ATOM 888 O O . VAL A 1 112 ? -8.862 7.428 16.818 1.00 78.31 112 VAL A O 1
ATOM 891 N N . PHE A 1 113 ? -7.084 6.179 16.258 1.00 75.00 113 PHE A N 1
ATOM 892 C CA . PHE A 1 113 ? -7.355 5.118 17.233 1.00 75.00 113 PHE A CA 1
ATOM 893 C C . PHE A 1 113 ? -6.621 5.295 18.568 1.00 75.00 113 PHE A C 1
ATOM 895 O O . PHE A 1 113 ? -6.761 4.458 19.459 1.00 75.00 113 PHE A O 1
ATOM 902 N N . ASN A 1 114 ? -5.885 6.401 18.730 1.00 67.94 114 ASN A N 1
ATOM 903 C CA . ASN A 1 114 ? -5.112 6.745 19.925 1.00 67.94 114 ASN A CA 1
ATOM 904 C C . ASN A 1 114 ? -4.176 5.609 20.388 1.00 67.94 114 ASN A C 1
ATOM 906 O O . ASN A 1 114 ? -4.132 5.258 21.567 1.00 67.94 114 ASN A O 1
ATOM 910 N N . VAL A 1 115 ? -3.443 5.023 19.439 1.00 65.88 115 VAL A N 1
ATOM 911 C CA . VAL A 1 115 ? -2.433 3.992 19.710 1.00 65.88 115 VAL A CA 1
ATOM 912 C C . VAL A 1 115 ? -1.149 4.681 20.180 1.00 65.88 115 VAL A C 1
ATOM 914 O O . VAL A 1 115 ? -0.582 5.509 19.463 1.00 65.88 115 VAL A O 1
ATOM 917 N N . ASP A 1 116 ? -0.679 4.351 21.383 1.00 56.16 116 ASP A N 1
ATOM 918 C CA . ASP A 1 116 ? 0.638 4.777 21.870 1.00 56.16 116 ASP A CA 1
ATOM 919 C C . ASP A 1 116 ? 1.713 3.857 21.272 1.00 56.16 116 ASP A C 1
ATOM 921 O O . ASP A 1 116 ? 1.961 2.753 21.756 1.00 56.16 116 ASP A O 1
ATOM 925 N N . LEU A 1 117 ? 2.335 4.305 20.179 1.00 55.84 117 LEU A N 1
ATOM 926 C CA . LEU A 1 117 ? 3.527 3.674 19.618 1.00 55.84 117 LEU A CA 1
ATOM 927 C C . LEU A 1 117 ? 4.776 4.336 20.240 1.00 55.84 117 LEU A C 1
ATOM 929 O O . LEU A 1 117 ? 4.835 5.567 20.265 1.00 55.84 117 LEU A O 1
ATOM 933 N N . PRO A 1 118 ? 5.790 3.586 20.713 1.00 48.84 118 PRO A N 1
ATOM 934 C CA . PRO A 1 118 ? 6.958 4.152 21.406 1.00 48.84 118 PRO A CA 1
ATOM 935 C C . PRO A 1 118 ? 7.799 5.143 20.576 1.00 48.84 118 PRO A C 1
ATOM 937 O O . PRO A 1 118 ? 8.551 5.922 21.152 1.00 48.84 118 PRO A O 1
ATOM 940 N N . CYS A 1 119 ? 7.640 5.177 19.249 1.00 47.06 119 CYS A N 1
ATOM 941 C CA . CYS A 1 119 ? 8.299 6.133 18.345 1.00 47.06 119 CYS A CA 1
ATOM 942 C C . CYS A 1 119 ? 7.445 7.382 18.042 1.00 47.06 119 CYS A C 1
ATOM 944 O O . CYS A 1 119 ? 7.807 8.196 17.194 1.00 47.06 119 CYS A O 1
ATOM 946 N N . ARG A 1 120 ? 6.283 7.544 18.689 1.00 44.62 120 ARG A N 1
ATOM 947 C CA . ARG A 1 120 ? 5.389 8.680 18.453 1.00 44.62 120 ARG A CA 1
ATOM 948 C C . ARG A 1 120 ? 5.975 9.938 19.092 1.00 44.62 120 ARG A C 1
ATOM 950 O O . ARG A 1 120 ? 5.813 10.162 20.292 1.00 44.62 120 ARG A O 1
ATOM 957 N N . VAL A 1 121 ? 6.582 10.807 18.284 1.00 43.09 121 VAL A N 1
ATOM 958 C CA . VAL A 1 121 ? 6.793 12.201 18.691 1.00 43.09 121 VAL A CA 1
ATOM 959 C C . VAL A 1 121 ? 5.406 12.809 18.871 1.00 43.09 121 VAL A C 1
ATOM 961 O O . VAL A 1 121 ? 4.643 12.980 17.919 1.00 43.09 121 VAL A O 1
ATOM 964 N N . LYS A 1 122 ? 5.015 13.045 20.123 1.00 42.09 122 LYS A N 1
ATOM 965 C CA . LYS A 1 122 ? 3.697 13.599 20.434 1.00 42.09 122 LYS A CA 1
ATOM 966 C C . LYS A 1 122 ? 3.629 14.995 19.815 1.00 42.09 122 LYS A C 1
ATOM 968 O O . LYS A 1 122 ? 4.554 15.782 19.994 1.00 42.09 122 LYS A O 1
ATOM 973 N N . SER A 1 123 ? 2.531 15.350 19.139 1.00 44.78 123 SER A N 1
ATOM 974 C CA . SER A 1 123 ? 2.351 16.708 18.583 1.00 44.78 123 SER A CA 1
ATOM 975 C C . SER A 1 123 ? 2.512 17.812 19.637 1.00 44.78 123 SER A C 1
ATOM 977 O O . SER A 1 123 ? 2.863 18.937 19.299 1.00 44.78 123 SER A O 1
ATOM 979 N N . SER A 1 124 ? 2.339 17.483 20.922 1.00 45.19 124 SER A N 1
ATOM 980 C CA . SER A 1 124 ? 2.628 18.367 22.053 1.00 45.19 124 SER A CA 1
ATOM 981 C C . SER A 1 124 ? 4.108 18.758 22.206 1.00 45.19 124 SER A C 1
ATOM 983 O O . SER A 1 124 ? 4.393 19.679 22.960 1.00 45.19 124 SER A O 1
ATOM 985 N N . GLN A 1 125 ? 5.046 18.092 21.524 1.00 43.78 125 GLN A N 1
ATOM 986 C CA . GLN A 1 125 ? 6.482 18.411 21.545 1.00 43.78 125 GLN A CA 1
ATOM 987 C C . GLN A 1 125 ? 6.969 19.164 20.296 1.00 43.78 125 GLN A C 1
ATOM 989 O O . GLN A 1 125 ? 8.075 19.692 20.324 1.00 43.78 125 GLN A O 1
ATOM 994 N N . LEU A 1 126 ? 6.170 19.248 19.223 1.00 47.06 126 LEU A N 1
ATOM 995 C CA . LEU A 1 126 ? 6.607 19.820 17.938 1.00 47.06 126 LEU A CA 1
ATOM 996 C C . LEU A 1 126 ? 6.028 21.205 17.607 1.00 47.06 126 LEU A C 1
ATOM 998 O O . LEU A 1 126 ? 6.385 21.770 16.581 1.00 47.06 126 LEU A O 1
ATOM 1002 N N . GLY A 1 127 ? 5.165 21.789 18.446 1.00 44.31 127 GLY A N 1
ATOM 1003 C CA . GLY A 1 127 ? 4.708 23.180 18.274 1.00 44.31 127 GLY A CA 1
ATOM 1004 C C . GLY A 1 127 ? 3.976 23.488 16.955 1.00 44.31 127 GLY A C 1
ATOM 1005 O O . GLY A 1 127 ? 3.779 24.658 16.633 1.00 44.31 127 GLY A O 1
ATOM 1006 N N . ILE A 1 128 ? 3.565 22.475 16.183 1.00 48.22 128 ILE A N 1
ATOM 1007 C CA . ILE A 1 128 ? 2.917 22.675 14.883 1.00 48.22 128 ILE A CA 1
ATOM 1008 C C . ILE A 1 128 ? 1.426 22.947 15.086 1.00 48.22 128 ILE A C 1
ATOM 1010 O O . ILE A 1 128 ? 0.696 22.178 15.713 1.00 48.22 128 ILE A O 1
ATOM 1014 N N . ILE A 1 129 ? 1.008 24.085 14.539 1.00 48.25 129 ILE A N 1
ATOM 1015 C CA . ILE A 1 129 ? -0.339 24.646 14.550 1.00 48.25 129 ILE A CA 1
ATOM 1016 C C . ILE A 1 129 ? -1.356 23.576 14.132 1.00 48.25 129 ILE A C 1
ATOM 1018 O O . ILE A 1 129 ? -1.268 22.985 13.058 1.00 48.25 129 ILE A O 1
ATOM 1022 N N . SER A 1 130 ? -2.337 23.350 15.005 1.00 46.47 130 SER A N 1
ATOM 1023 C CA . SER A 1 130 ? -3.484 22.477 14.772 1.00 46.47 130 SER A CA 1
ATOM 1024 C C . SER A 1 130 ? -4.281 22.997 13.573 1.00 46.47 130 SER A C 1
ATOM 1026 O O . SER A 1 130 ? -4.991 23.996 13.692 1.00 46.47 130 SER A O 1
ATOM 1028 N N . ASN A 1 131 ? -4.146 22.353 12.409 1.00 38.41 131 ASN A N 1
ATOM 1029 C CA . ASN A 1 131 ? -5.021 22.643 11.281 1.00 38.41 131 ASN A CA 1
ATOM 1030 C C . ASN A 1 131 ? -6.297 21.804 11.390 1.00 38.41 131 ASN A C 1
ATOM 1032 O O . ASN A 1 131 ? -6.286 20.586 11.573 1.00 38.41 131 ASN A O 1
ATOM 1036 N N . LYS A 1 132 ? -7.410 22.516 11.330 1.00 56.88 132 LYS A N 1
ATOM 1037 C CA . LYS A 1 132 ? -8.745 22.083 11.702 1.00 56.88 132 LYS A CA 1
ATOM 1038 C C . LYS A 1 132 ? -9.475 21.607 10.448 1.00 56.88 132 LYS A C 1
ATOM 1040 O O . LYS A 1 132 ? -9.989 22.443 9.722 1.00 56.88 132 LYS A O 1
ATOM 1045 N N . GLN A 1 133 ? -9.575 20.295 10.228 1.00 41.16 133 GLN A N 1
ATOM 1046 C CA . GLN A 1 133 ? -10.750 19.671 9.592 1.00 41.16 133 GLN A CA 1
ATOM 1047 C C . GLN A 1 133 ? -10.706 18.142 9.734 1.00 41.16 133 GLN A C 1
ATOM 1049 O O . GLN A 1 133 ? -10.432 17.401 8.797 1.00 41.16 133 GLN A O 1
ATOM 1054 N N . MET A 1 134 ? -11.017 17.649 10.936 1.00 41.81 134 MET A N 1
ATOM 1055 C CA . MET A 1 134 ? -11.487 16.271 11.071 1.00 41.81 134 MET A CA 1
ATOM 1056 C C . MET A 1 134 ? -12.885 16.213 10.460 1.00 41.81 134 MET A C 1
ATOM 1058 O O . MET A 1 134 ? -13.839 16.757 11.017 1.00 41.81 134 MET A O 1
ATOM 1062 N N . HIS A 1 135 ? -13.010 15.572 9.301 1.00 41.03 135 HIS A N 1
ATOM 1063 C CA . HIS A 1 135 ? -14.305 15.125 8.815 1.00 41.03 135 HIS A CA 1
ATOM 1064 C C . HIS A 1 135 ? -14.853 14.134 9.842 1.00 41.03 135 HIS A C 1
ATOM 1066 O O . HIS A 1 135 ? -14.424 12.986 9.906 1.00 41.03 135 HIS A O 1
ATOM 1072 N N . THR A 1 136 ? -15.791 14.599 10.665 1.00 39.16 136 THR A N 1
ATOM 1073 C CA . THR A 1 136 ? -16.557 13.815 11.635 1.00 39.16 136 THR A CA 1
ATOM 1074 C C . THR A 1 136 ? -17.482 12.848 10.893 1.00 39.16 136 THR A C 1
ATOM 1076 O O . THR A 1 136 ? -18.698 13.020 10.852 1.00 39.16 136 THR A O 1
ATOM 1079 N N . SER A 1 137 ? -16.905 11.847 10.240 1.00 48.19 137 SER A N 1
ATOM 1080 C CA . SER A 1 137 ? -17.617 10.627 9.873 1.00 48.19 137 SER A CA 1
ATOM 1081 C C . SER A 1 137 ? -17.570 9.730 11.107 1.00 48.19 137 SER A C 1
ATOM 1083 O O . SER A 1 137 ? -16.555 9.718 11.791 1.00 48.19 137 SER A O 1
ATOM 1085 N N . ALA A 1 138 ? -18.656 9.041 11.454 1.00 54.59 138 ALA A N 1
ATOM 1086 C CA . ALA A 1 138 ? -18.741 8.231 12.672 1.00 54.59 138 ALA A CA 1
ATOM 1087 C C . ALA A 1 138 ? -17.670 7.118 12.692 1.00 54.59 138 ALA A C 1
ATOM 1089 O O . ALA A 1 138 ? -17.892 6.042 12.142 1.00 54.59 138 ALA A O 1
ATOM 1090 N N . ILE A 1 139 ? -16.507 7.398 13.285 1.00 61.22 139 ILE A N 1
ATOM 1091 C CA . ILE A 1 139 ? -15.381 6.464 13.384 1.00 61.22 139 ILE A CA 1
ATOM 1092 C C . ILE A 1 139 ? -15.798 5.333 14.320 1.00 61.22 139 ILE A C 1
ATOM 1094 O O . ILE A 1 139 ? -16.159 5.576 15.476 1.00 61.22 139 ILE A O 1
ATOM 1098 N N . VAL A 1 140 ? -15.786 4.101 13.815 1.00 68.62 140 VAL A N 1
ATOM 1099 C CA . VAL A 1 140 ? -16.086 2.922 14.632 1.00 68.62 140 VAL A CA 1
ATOM 1100 C C . VAL A 1 140 ? -14.856 2.628 15.474 1.00 68.62 140 VAL A C 1
ATOM 1102 O O . VAL A 1 140 ? -13.761 2.502 14.938 1.00 68.62 140 VAL A O 1
ATOM 1105 N N . LYS A 1 141 ? -15.021 2.560 16.799 1.00 69.50 141 LYS A N 1
ATOM 1106 C CA . LYS A 1 141 ? -13.906 2.319 17.718 1.00 69.50 141 LYS A CA 1
ATOM 1107 C C . LYS A 1 141 ? -13.458 0.852 17.585 1.00 69.50 141 LYS A C 1
ATOM 1109 O O . LYS A 1 141 ? -14.248 -0.025 17.939 1.00 69.50 141 LYS A O 1
ATOM 1114 N N . PRO A 1 142 ? -12.248 0.572 17.079 1.00 73.44 142 PRO A N 1
ATOM 1115 C CA . PRO A 1 142 ? -11.807 -0.794 16.812 1.00 73.44 142 PRO A CA 1
ATOM 1116 C C . PRO A 1 142 ? -11.291 -1.506 18.064 1.00 73.44 142 PRO A C 1
ATOM 1118 O O . PRO A 1 142 ? -11.064 -0.886 19.110 1.00 73.44 142 PRO A O 1
ATOM 1121 N N . GLN A 1 143 ? -11.079 -2.820 17.954 1.00 78.81 143 GLN A N 1
ATOM 1122 C CA . GLN A 1 143 ? -10.430 -3.599 19.003 1.00 78.81 143 GLN A CA 1
ATOM 1123 C C . GLN 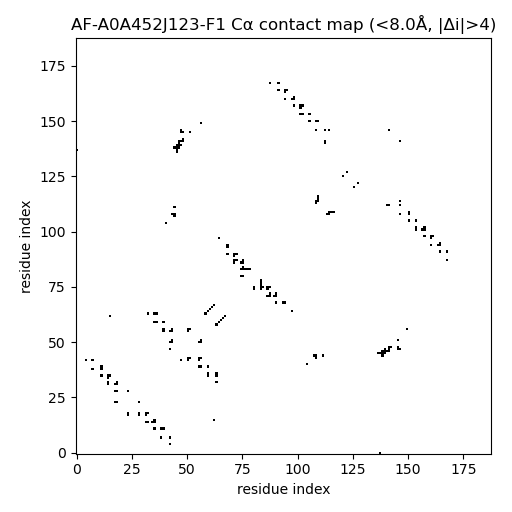A 1 143 ? -8.939 -3.248 19.093 1.00 78.81 143 GLN A C 1
ATOM 1125 O O . GLN A 1 143 ? -8.262 -3.030 18.088 1.00 78.81 143 GLN A O 1
ATOM 1130 N N . SER A 1 144 ? -8.388 -3.249 20.311 1.00 75.44 144 SER A N 1
ATOM 1131 C CA . SER A 1 144 ? -6.962 -2.953 20.518 1.00 75.44 144 SER A CA 1
ATOM 1132 C C . SER A 1 144 ? -6.044 -3.926 19.768 1.00 75.44 144 SER A C 1
ATOM 1134 O O . SER A 1 144 ? -4.985 -3.518 19.298 1.00 75.44 144 SER A O 1
ATOM 1136 N N . SER A 1 145 ? -6.448 -5.193 19.632 1.00 80.56 145 SER A N 1
ATOM 1137 C CA . SER A 1 145 ? -5.741 -6.211 18.845 1.00 80.56 145 SER A CA 1
ATOM 1138 C C . SER A 1 145 ? -5.687 -5.858 17.361 1.00 80.56 145 SER A C 1
ATOM 1140 O O . SER A 1 145 ? -4.629 -5.979 16.749 1.00 80.56 145 SER A O 1
ATOM 1142 N N . SER A 1 146 ? -6.796 -5.371 16.801 1.00 81.94 146 SER A N 1
ATOM 1143 C CA . SER A 1 146 ? -6.905 -4.943 15.404 1.00 81.94 146 SER A CA 1
ATOM 1144 C C . SER A 1 146 ? -6.009 -3.739 15.120 1.00 81.94 146 SER A C 1
ATOM 1146 O O . SER A 1 146 ? -5.303 -3.721 14.114 1.00 81.94 146 SER A O 1
ATOM 1148 N N . CYS A 1 147 ? -5.956 -2.776 16.047 1.00 79.06 147 CYS A N 1
ATOM 1149 C CA . CYS A 1 147 ? -5.025 -1.648 15.981 1.00 79.06 147 CYS A CA 1
ATOM 1150 C C . CYS A 1 147 ? -3.561 -2.099 15.982 1.00 79.06 147 CYS A C 1
ATOM 1152 O O . CYS A 1 147 ? -2.774 -1.658 15.148 1.00 79.06 147 CYS A O 1
ATOM 1154 N N . SER A 1 148 ? -3.180 -2.984 16.909 1.00 78.75 148 SER A N 1
ATOM 1155 C CA . SER A 1 148 ? -1.815 -3.513 16.956 1.00 78.75 148 SER A CA 1
ATOM 1156 C C . SER A 1 148 ? -1.465 -4.278 15.681 1.00 78.75 148 SER A C 1
ATOM 1158 O O . SER A 1 148 ? -0.376 -4.082 15.147 1.00 78.75 148 SER A O 1
ATOM 1160 N N . TYR A 1 149 ? -2.393 -5.086 15.166 1.00 87.31 149 TYR A N 1
ATOM 1161 C CA . TYR A 1 149 ? -2.216 -5.836 13.927 1.00 87.31 149 TYR A CA 1
ATOM 1162 C C . TYR A 1 149 ? -1.959 -4.916 12.729 1.00 87.31 149 TYR A C 1
ATOM 1164 O O . TYR A 1 149 ? -0.958 -5.090 12.038 1.00 87.31 149 TYR A O 1
ATOM 1172 N N . ILE A 1 150 ? -2.813 -3.912 12.494 1.00 85.31 150 ILE A N 1
ATOM 1173 C CA . ILE A 1 150 ? -2.657 -3.049 11.316 1.00 85.31 150 ILE A CA 1
ATOM 1174 C C . ILE A 1 150 ? -1.394 -2.183 11.402 1.00 85.31 150 ILE A C 1
ATOM 1176 O O . ILE A 1 150 ? -0.718 -1.986 10.392 1.00 85.31 150 ILE A O 1
ATOM 1180 N N . CYS A 1 151 ? -1.020 -1.721 12.600 1.00 80.12 151 CYS A N 1
ATOM 1181 C CA . CYS A 1 151 ? 0.235 -0.997 12.802 1.00 80.12 151 CYS A CA 1
ATOM 1182 C C . CYS A 1 151 ? 1.448 -1.892 12.515 1.00 80.12 151 CYS A C 1
ATOM 1184 O O . CYS A 1 151 ? 2.362 -1.472 11.811 1.00 80.12 151 CYS A O 1
ATOM 1186 N N . GLN A 1 152 ? 1.445 -3.136 13.007 1.00 80.19 152 GLN A N 1
ATOM 1187 C CA . GLN A 1 152 ? 2.493 -4.114 12.696 1.00 80.19 152 GLN A CA 1
ATOM 1188 C C . GLN A 1 152 ? 2.557 -4.411 11.197 1.00 80.19 152 GLN A C 1
ATOM 1190 O O . GLN A 1 152 ? 3.642 -4.414 10.629 1.00 80.19 152 GLN A O 1
ATOM 1195 N N . HIS A 1 153 ? 1.408 -4.594 10.545 1.00 85.62 153 HIS A N 1
ATOM 1196 C CA . HIS A 1 153 ? 1.329 -4.813 9.104 1.00 85.62 153 HIS A CA 1
ATOM 1197 C C . HIS A 1 153 ? 1.972 -3.656 8.324 1.00 85.62 153 HIS A C 1
ATOM 1199 O O . HIS A 1 153 ? 2.774 -3.895 7.427 1.00 85.62 153 HIS A O 1
ATOM 1205 N N . CYS A 1 154 ? 1.691 -2.402 8.695 1.00 83.31 154 CYS A N 1
ATOM 1206 C CA . CYS A 1 154 ? 2.331 -1.239 8.072 1.00 83.31 154 CYS A CA 1
ATOM 1207 C C . CYS A 1 154 ? 3.849 -1.216 8.309 1.00 83.31 154 CYS A C 1
ATOM 1209 O O . CYS A 1 154 ? 4.598 -0.945 7.378 1.00 83.31 154 CYS A O 1
ATOM 1211 N N . LEU A 1 155 ? 4.309 -1.520 9.529 1.00 79.31 155 LEU A N 1
ATOM 1212 C CA . LEU A 1 155 ? 5.738 -1.536 9.869 1.00 79.31 155 LEU A CA 1
ATOM 1213 C C . LEU A 1 155 ? 6.518 -2.619 9.115 1.00 79.31 155 LEU A C 1
ATOM 1215 O O . LEU A 1 155 ? 7.637 -2.358 8.686 1.00 79.31 155 LEU A O 1
ATOM 1219 N N . VAL A 1 156 ? 5.931 -3.806 8.928 1.00 85.62 156 VAL A N 1
ATOM 1220 C CA . VAL A 1 156 ? 6.541 -4.882 8.130 1.00 85.62 156 VAL A CA 1
ATOM 1221 C C . VAL A 1 156 ? 6.747 -4.419 6.688 1.00 85.62 156 VAL A C 1
ATOM 1223 O O . VAL A 1 156 ? 7.862 -4.500 6.185 1.00 85.62 156 VAL A O 1
ATOM 1226 N N . HIS A 1 157 ? 5.720 -3.845 6.052 1.00 82.00 157 HIS A N 1
ATOM 1227 C CA . HIS A 1 157 ? 5.847 -3.362 4.670 1.00 82.00 157 HIS A CA 1
ATOM 1228 C C . HIS A 1 157 ? 6.777 -2.155 4.546 1.00 82.00 157 HIS A C 1
ATOM 1230 O O . HIS A 1 157 ? 7.491 -2.043 3.555 1.00 82.00 157 HIS A O 1
ATOM 1236 N N . LEU A 1 158 ? 6.821 -1.267 5.544 1.00 78.69 158 LEU A N 1
ATOM 1237 C CA . LEU A 1 158 ? 7.816 -0.190 5.598 1.00 78.69 158 LEU A CA 1
ATOM 1238 C C . LEU A 1 158 ? 9.246 -0.744 5.662 1.00 78.69 158 LEU A C 1
ATOM 1240 O O . LEU A 1 158 ? 10.120 -0.220 4.974 1.00 78.69 158 LEU A O 1
ATOM 1244 N N . GLY A 1 159 ? 9.467 -1.813 6.434 1.00 76.94 159 GLY A N 1
ATOM 1245 C CA . GLY A 1 159 ? 10.732 -2.548 6.466 1.00 76.94 159 GLY A CA 1
ATOM 1246 C C . GLY A 1 159 ? 11.091 -3.129 5.098 1.00 76.94 159 GLY A C 1
ATOM 1247 O O . GLY A 1 159 ? 12.150 -2.806 4.565 1.00 76.94 159 GLY A O 1
ATOM 1248 N N . ASP A 1 160 ? 10.170 -3.874 4.479 1.00 76.31 160 ASP A N 1
ATOM 1249 C CA . ASP A 1 160 ? 10.371 -4.491 3.159 1.00 76.31 160 ASP A CA 1
ATOM 1250 C C . ASP A 1 160 ? 10.666 -3.443 2.062 1.00 76.31 160 ASP A C 1
ATOM 1252 O O . ASP A 1 160 ? 11.490 -3.659 1.166 1.00 76.31 160 ASP A O 1
ATOM 1256 N N . ILE A 1 161 ? 9.997 -2.284 2.117 1.00 78.62 161 ILE A N 1
ATOM 1257 C CA . ILE A 1 161 ? 10.230 -1.160 1.197 1.00 78.62 161 ILE A CA 1
ATOM 1258 C C . ILE A 1 161 ? 11.613 -0.541 1.443 1.00 78.62 161 ILE A C 1
ATOM 1260 O O . ILE A 1 161 ? 12.332 -0.276 0.477 1.00 78.62 161 ILE A O 1
ATOM 1264 N N . GLY A 1 162 ? 11.997 -0.339 2.708 1.00 64.62 162 GLY A N 1
ATOM 1265 C CA . GLY A 1 162 ? 13.313 0.176 3.099 1.00 64.62 162 GLY A CA 1
ATOM 1266 C C . GLY A 1 162 ? 14.452 -0.723 2.619 1.00 64.62 162 GLY A C 1
ATOM 1267 O O . GLY A 1 162 ? 15.363 -0.254 1.938 1.00 64.62 162 GLY A O 1
ATOM 1268 N N . GLU A 1 163 ? 14.338 -2.032 2.845 1.00 59.19 163 GLU A N 1
ATOM 1269 C CA . GLU A 1 163 ? 15.307 -3.013 2.348 1.00 59.19 163 GLU A CA 1
ATOM 1270 C C . GLU A 1 163 ? 15.371 -3.028 0.811 1.00 59.19 163 GLU A C 1
ATOM 1272 O O . GLU A 1 163 ? 16.444 -3.186 0.226 1.00 59.19 163 GLU A O 1
ATOM 1277 N N . CYS A 1 164 ? 14.245 -2.823 0.117 1.00 56.88 164 CYS A N 1
ATOM 1278 C CA . CYS A 1 164 ? 14.223 -2.748 -1.344 1.00 56.88 164 CYS A CA 1
ATOM 1279 C C . CYS A 1 164 ? 14.903 -1.476 -1.891 1.00 56.88 164 CYS A C 1
ATOM 1281 O O . CYS A 1 164 ? 15.537 -1.532 -2.952 1.00 56.88 164 CYS A O 1
ATOM 1283 N N . LEU A 1 165 ? 14.788 -0.342 -1.191 1.00 53.94 165 LEU A N 1
ATOM 1284 C CA . LEU A 1 165 ? 15.495 0.902 -1.521 1.00 53.94 165 LEU A CA 1
ATOM 1285 C C . LEU A 1 165 ? 17.008 0.725 -1.358 1.00 53.94 165 LEU A C 1
ATOM 1287 O O . LEU A 1 165 ? 17.774 1.054 -2.270 1.00 53.94 165 LEU A O 1
ATOM 1291 N N . GLU A 1 166 ? 17.433 0.116 -0.250 1.00 54.03 166 GLU A N 1
ATOM 1292 C CA . GLU A 1 166 ? 18.842 -0.174 0.012 1.00 54.03 166 GLU A CA 1
ATOM 1293 C C . GLU A 1 166 ? 19.409 -1.169 -1.007 1.00 54.03 166 GLU A C 1
ATOM 1295 O O . GLU A 1 166 ? 20.463 -0.923 -1.589 1.00 54.03 166 GLU A O 1
ATOM 1300 N N . GLN A 1 167 ? 18.687 -2.243 -1.342 1.00 51.03 167 GLN A N 1
ATOM 1301 C CA . GLN A 1 167 ? 19.097 -3.189 -2.389 1.00 51.03 167 GLN A CA 1
ATOM 1302 C C . GLN A 1 167 ? 19.175 -2.549 -3.790 1.00 51.03 167 GLN A C 1
ATOM 1304 O O . GLN A 1 167 ? 19.959 -3.002 -4.633 1.00 51.03 167 GLN A O 1
ATOM 1309 N N . GLY A 1 168 ? 18.387 -1.499 -4.048 1.00 45.28 168 GLY A N 1
ATOM 1310 C CA . GLY A 1 168 ? 18.443 -0.692 -5.269 1.00 45.28 168 GLY A CA 1
ATOM 1311 C C . GLY A 1 168 ? 19.663 0.234 -5.335 1.00 45.28 168 GLY A C 1
ATOM 1312 O O . GLY A 1 168 ? 20.257 0.378 -6.406 1.00 45.28 168 GLY A O 1
ATOM 1313 N N . GLN A 1 169 ? 20.080 0.809 -4.203 1.00 41.38 169 GLN A N 1
ATOM 1314 C CA . GLN A 1 169 ? 21.272 1.664 -4.097 1.00 41.38 169 GLN A CA 1
ATOM 1315 C C . GLN A 1 169 ? 22.587 0.875 -3.960 1.00 41.38 169 GLN A C 1
ATOM 1317 O O . GLN A 1 169 ? 23.613 1.291 -4.503 1.00 41.38 169 GLN A O 1
ATOM 1322 N N . MET A 1 170 ? 22.569 -0.314 -3.346 1.00 35.12 170 MET A N 1
ATOM 1323 C CA . MET A 1 170 ? 23.759 -1.137 -3.057 1.00 35.12 170 MET A CA 1
ATOM 1324 C C . MET A 1 170 ? 24.443 -1.728 -4.310 1.00 35.12 170 MET A C 1
ATOM 1326 O O . MET A 1 170 ? 25.440 -2.441 -4.208 1.00 35.12 170 MET A O 1
ATOM 1330 N N . ARG A 1 171 ? 23.953 -1.439 -5.524 1.00 33.03 171 ARG A N 1
ATOM 1331 C CA . ARG A 1 171 ? 24.578 -1.878 -6.787 1.00 33.03 171 ARG A CA 1
ATOM 1332 C C . ARG A 1 171 ? 25.407 -0.822 -7.517 1.00 33.03 171 ARG A C 1
ATOM 1334 O O . ARG A 1 171 ? 25.944 -1.144 -8.576 1.00 33.03 171 ARG A O 1
ATOM 1341 N N . LEU A 1 172 ? 25.561 0.383 -6.964 1.00 34.88 172 LEU A N 1
ATOM 1342 C CA . LEU A 1 172 ? 26.427 1.421 -7.546 1.00 34.88 172 LEU A CA 1
ATOM 1343 C C . LEU A 1 172 ? 27.735 1.676 -6.789 1.00 34.88 172 LEU A C 1
ATOM 1345 O O . LEU A 1 172 ? 28.487 2.560 -7.185 1.00 34.88 172 LEU A O 1
ATOM 1349 N N . ILE A 1 173 ? 28.080 0.868 -5.784 1.00 34.00 173 ILE A N 1
ATOM 1350 C CA . ILE A 1 173 ? 29.362 1.008 -5.078 1.00 34.00 173 ILE A CA 1
ATOM 1351 C C . ILE A 1 173 ? 30.180 -0.278 -5.215 1.00 34.00 173 ILE A C 1
ATOM 1353 O O . ILE A 1 173 ? 30.336 -1.064 -4.287 1.00 34.00 173 ILE A O 1
ATOM 1357 N N . HIS A 1 174 ? 30.717 -0.513 -6.415 1.00 36.59 174 HIS A N 1
ATOM 1358 C CA . HIS A 1 174 ? 31.912 -1.346 -6.528 1.00 36.59 174 HIS A CA 1
ATOM 1359 C C . HIS A 1 174 ? 33.106 -0.521 -6.039 1.00 36.59 174 HIS A C 1
ATOM 1361 O O . HIS A 1 174 ? 33.580 0.362 -6.748 1.00 36.59 174 HIS A O 1
ATOM 1367 N N . GLY A 1 175 ? 33.600 -0.833 -4.839 1.00 32.81 175 GLY A N 1
ATOM 1368 C CA . GLY A 1 175 ? 34.893 -0.350 -4.361 1.00 32.81 175 GLY A CA 1
ATOM 1369 C C . GLY A 1 175 ? 35.081 -0.466 -2.850 1.00 32.81 175 GLY A C 1
ATOM 1370 O O . GLY A 1 175 ? 34.819 0.493 -2.139 1.00 32.81 175 GLY A O 1
ATOM 1371 N N . GLY A 1 176 ? 35.603 -1.603 -2.372 1.00 30.41 176 GLY A N 1
ATOM 1372 C CA . GLY A 1 176 ? 36.238 -1.695 -1.047 1.00 30.41 176 GLY A CA 1
ATOM 1373 C C . GLY A 1 176 ? 35.783 -2.873 -0.181 1.00 30.41 176 GLY A C 1
ATOM 1374 O O . GLY A 1 176 ? 34.598 -3.108 -0.011 1.00 30.41 176 GLY A O 1
ATOM 1375 N N . SER A 1 177 ? 36.761 -3.615 0.337 1.00 29.95 177 SER A N 1
ATOM 1376 C CA . SER A 1 177 ? 36.695 -4.904 1.045 1.00 29.95 177 SER A CA 1
ATOM 1377 C C . SER A 1 177 ? 35.824 -4.984 2.321 1.00 29.95 177 SER A C 1
ATOM 1379 O O . SER A 1 177 ? 35.490 -3.960 2.911 1.00 29.95 177 SER A O 1
ATOM 1381 N N . PRO A 1 178 ? 35.502 -6.214 2.793 1.00 43.94 178 PRO A N 1
ATOM 1382 C CA . PRO A 1 178 ? 34.492 -6.472 3.815 1.00 43.94 178 PRO A CA 1
ATOM 1383 C C . PRO A 1 178 ? 35.108 -6.557 5.213 1.00 43.94 178 PRO A C 1
ATOM 1385 O O . PRO A 1 178 ? 36.014 -7.358 5.440 1.00 43.94 178 PRO A O 1
ATOM 1388 N N . SER A 1 179 ? 34.612 -5.777 6.174 1.00 32.44 179 SER A N 1
ATOM 1389 C CA . SER A 1 179 ? 34.910 -5.976 7.599 1.00 32.44 179 SER A CA 1
ATOM 1390 C C . SER A 1 179 ? 33.903 -5.246 8.496 1.00 32.44 179 SER A C 1
ATOM 1392 O O . SER A 1 179 ? 33.816 -4.026 8.453 1.00 32.44 179 SER A O 1
ATOM 1394 N N . HIS A 1 180 ? 33.267 -6.023 9.376 1.00 31.70 180 HIS A N 1
ATOM 1395 C CA . HIS A 1 180 ? 32.579 -5.647 10.620 1.00 31.70 180 HIS A CA 1
ATOM 1396 C C . HIS A 1 180 ? 31.109 -5.185 10.591 1.00 31.70 180 HIS A C 1
ATOM 1398 O O . HIS A 1 180 ? 30.759 -4.109 10.130 1.00 31.70 180 HIS A O 1
ATOM 1404 N N . SER A 1 181 ? 30.302 -6.038 11.240 1.00 25.69 181 SER A N 1
ATOM 1405 C CA . SER A 1 181 ? 29.126 -5.771 12.077 1.00 25.69 181 SER A CA 1
ATOM 1406 C C . SER A 1 181 ? 28.085 -4.775 11.574 1.00 25.69 181 SER A C 1
ATOM 1408 O O . SER A 1 181 ? 28.182 -3.573 11.802 1.00 25.69 181 SER A O 1
ATOM 1410 N N . TYR A 1 182 ? 26.992 -5.323 11.043 1.00 27.28 182 TYR A N 1
ATOM 1411 C CA . TYR A 1 182 ? 25.728 -4.615 10.873 1.00 27.28 182 TYR A CA 1
ATOM 1412 C C . TYR A 1 182 ? 25.166 -4.230 12.249 1.00 27.28 182 TYR A C 1
ATOM 1414 O O . TYR A 1 182 ? 24.564 -5.043 12.951 1.00 27.28 182 TYR A O 1
ATOM 1422 N N . LYS A 1 183 ? 25.394 -2.980 12.653 1.00 25.64 183 LYS A N 1
ATOM 1423 C CA . LYS A 1 183 ? 24.556 -2.296 13.635 1.00 25.64 183 LYS A CA 1
ATOM 1424 C C . LYS A 1 183 ? 23.343 -1.771 12.871 1.00 25.64 183 LYS A C 1
ATOM 1426 O O . LYS A 1 183 ? 23.478 -0.850 12.075 1.00 25.64 183 LYS A O 1
ATOM 1431 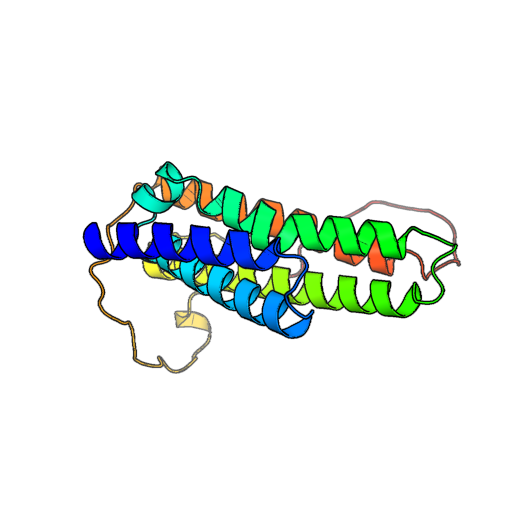N N . PHE A 1 184 ? 22.180 -2.371 13.102 1.00 26.03 184 PHE A N 1
ATOM 1432 C CA . PHE A 1 184 ? 20.908 -1.751 12.749 1.00 26.03 184 PHE A CA 1
ATOM 1433 C C . PHE A 1 184 ? 20.677 -0.600 13.728 1.00 26.03 184 PHE A C 1
ATOM 1435 O O . PHE A 1 184 ? 20.255 -0.809 14.864 1.00 26.03 184 PHE A O 1
ATOM 1442 N N . GLU A 1 185 ? 21.028 0.607 13.306 1.00 23.30 185 GLU A N 1
ATOM 1443 C CA . GLU A 1 185 ? 20.637 1.837 13.979 1.00 23.30 185 GLU A CA 1
ATOM 1444 C C . GLU A 1 185 ? 19.495 2.423 13.152 1.00 23.30 185 GLU A C 1
ATOM 1446 O O . GLU A 1 185 ? 19.703 2.968 12.071 1.00 23.30 185 GLU A O 1
ATOM 1451 N N . VAL A 1 186 ? 18.263 2.214 13.624 1.00 26.08 186 VAL A N 1
ATOM 1452 C CA . VAL A 1 186 ? 17.095 2.944 13.128 1.00 26.08 186 VAL A CA 1
ATOM 1453 C C . VAL A 1 186 ? 17.324 4.392 13.537 1.00 26.08 186 VAL A C 1
ATOM 1455 O O . VAL A 1 186 ? 17.106 4.754 14.693 1.00 26.08 186 VAL A O 1
ATOM 1458 N N . VAL A 1 187 ? 17.860 5.188 12.616 1.00 27.73 187 VAL A N 1
ATOM 1459 C CA . VAL A 1 187 ? 17.997 6.629 12.805 1.00 27.73 187 VAL A CA 1
ATOM 1460 C C . VAL A 1 187 ? 16.582 7.204 12.811 1.00 27.73 187 VAL A C 1
ATOM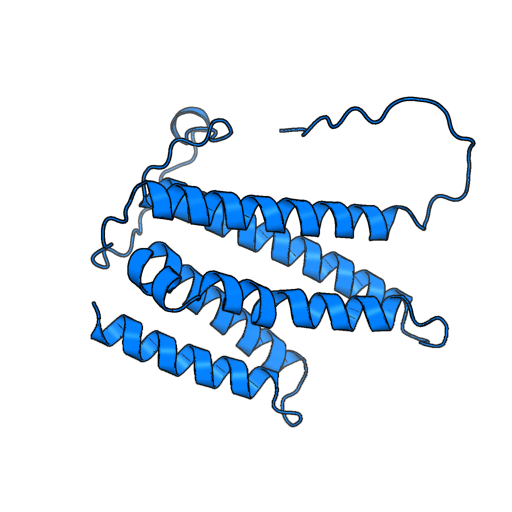 1462 O O . VAL A 1 187 ? 15.912 7.225 11.779 1.00 27.73 187 VAL A O 1
ATOM 1465 N N . LEU A 1 188 ? 16.120 7.575 14.008 1.00 34.56 188 LEU A N 1
ATOM 1466 C CA . LEU A 1 188 ? 14.966 8.449 14.231 1.00 34.56 188 LEU A CA 1
ATOM 1467 C C . LEU A 1 188 ? 15.345 9.902 13.934 1.00 34.56 188 LEU A C 1
ATOM 1469 O O . LEU A 1 188 ? 16.474 10.295 14.308 1.00 34.56 188 LEU A O 1
#